Protein AF-A0A7W1A3T7-F1 (afdb_monomer_lite)

Structure (mmCIF, N/CA/C/O backbone):
data_AF-A0A7W1A3T7-F1
#
_entry.id   AF-A0A7W1A3T7-F1
#
loop_
_atom_site.group_PDB
_atom_site.id
_atom_site.type_symbol
_atom_site.label_atom_id
_atom_site.label_alt_id
_atom_site.label_comp_id
_atom_site.label_asym_id
_atom_site.label_entity_id
_atom_site.label_seq_id
_atom_site.pdbx_PDB_ins_code
_atom_site.Cartn_x
_atom_site.Cartn_y
_atom_site.Cartn_z
_atom_site.occupancy
_atom_site.B_iso_or_equiv
_atom_site.auth_seq_id
_atom_site.auth_comp_id
_atom_site.auth_asym_id
_atom_site.auth_atom_id
_atom_site.pdbx_PDB_model_num
ATOM 1 N N . ASP A 1 1 ? -8.557 18.677 -13.609 1.00 28.56 1 ASP A N 1
ATOM 2 C CA . ASP A 1 1 ? -8.524 19.843 -12.709 1.00 28.56 1 ASP A CA 1
ATOM 3 C C . ASP A 1 1 ? -8.844 19.475 -11.272 1.00 28.56 1 ASP A C 1
ATOM 5 O O . ASP A 1 1 ? -9.995 19.228 -10.947 1.00 28.56 1 ASP A O 1
ATOM 9 N N . TYR A 1 2 ? -7.822 19.426 -10.416 1.00 25.64 2 TYR A N 1
ATOM 10 C CA . TYR A 1 2 ? -7.974 19.486 -8.958 1.00 25.64 2 TYR A CA 1
ATOM 11 C C . TYR A 1 2 ? -6.907 20.448 -8.427 1.00 25.64 2 TYR A C 1
ATOM 13 O O . TYR A 1 2 ? -5.793 20.057 -8.086 1.00 25.64 2 TYR A O 1
ATOM 21 N N . THR A 1 3 ? -7.238 21.735 -8.440 1.00 32.00 3 THR A N 1
ATOM 22 C CA . THR A 1 3 ? -6.423 22.837 -7.923 1.00 32.00 3 THR A CA 1
ATOM 23 C C . THR A 1 3 ? -7.077 23.388 -6.665 1.00 32.00 3 THR A C 1
ATOM 25 O O . THR A 1 3 ? -8.191 23.895 -6.728 1.00 32.00 3 THR A O 1
ATOM 28 N N . SER A 1 4 ? -6.370 23.299 -5.537 1.00 29.19 4 SER A N 1
ATOM 29 C CA . SER A 1 4 ? -6.286 24.326 -4.486 1.00 29.19 4 SER A CA 1
ATOM 30 C C . SER A 1 4 ? -5.564 23.726 -3.273 1.00 29.19 4 SER A C 1
ATOM 32 O O . SER A 1 4 ? -6.120 22.897 -2.558 1.00 29.19 4 SER A O 1
ATOM 34 N N . PHE A 1 5 ? -4.304 24.116 -3.066 1.00 33.12 5 PHE A N 1
ATOM 35 C CA . PHE A 1 5 ? -3.556 23.856 -1.835 1.00 33.12 5 PHE A CA 1
ATOM 36 C C . PHE A 1 5 ? -3.289 25.204 -1.175 1.00 33.12 5 PHE A C 1
ATOM 38 O O . PHE A 1 5 ? -2.314 25.880 -1.496 1.00 33.12 5 PHE A O 1
ATOM 45 N N . ASP A 1 6 ? -4.201 25.601 -0.294 1.00 35.59 6 ASP A N 1
ATOM 46 C CA . ASP A 1 6 ? -4.082 26.813 0.509 1.00 35.59 6 ASP A CA 1
ATOM 47 C C . ASP A 1 6 ? -3.058 26.601 1.642 1.00 35.59 6 ASP A C 1
ATOM 49 O O . ASP A 1 6 ? -2.904 25.481 2.134 1.00 35.59 6 ASP A O 1
ATOM 53 N N . ASN A 1 7 ? -2.336 27.658 2.012 1.00 37.31 7 ASN A N 1
ATOM 54 C CA . ASN A 1 7 ? -1.125 27.724 2.853 1.00 37.31 7 ASN A CA 1
ATOM 55 C C . ASN A 1 7 ? -1.057 26.783 4.090 1.00 37.31 7 ASN A C 1
ATOM 57 O O . ASN A 1 7 ? -1.153 27.256 5.222 1.00 37.31 7 ASN A O 1
ATOM 61 N N . ARG A 1 8 ? -0.798 25.470 3.916 1.00 39.62 8 ARG A N 1
ATOM 62 C CA . ARG A 1 8 ? -0.566 24.505 5.026 1.00 39.62 8 ARG A CA 1
ATOM 63 C C . ARG A 1 8 ? 0.559 23.484 4.793 1.00 39.62 8 ARG A C 1
ATOM 65 O O . ARG A 1 8 ? 0.791 23.094 3.644 1.00 39.62 8 ARG A O 1
ATOM 72 N N . SER A 1 9 ? 1.272 23.112 5.869 1.00 40.44 9 SER A N 1
ATOM 73 C CA . SER A 1 9 ? 2.520 22.319 5.855 1.00 40.44 9 SER A CA 1
ATOM 74 C C . SER A 1 9 ? 2.320 20.904 5.311 1.00 40.44 9 SER A C 1
ATOM 76 O O . SER A 1 9 ? 1.219 20.503 4.979 1.00 40.44 9 SER A O 1
ATOM 78 N N . VAL A 1 10 ? 3.373 20.114 5.156 1.00 42.94 10 VAL A N 1
ATOM 79 C CA . VAL A 1 10 ? 3.447 18.795 4.499 1.00 42.94 10 VAL A CA 1
ATOM 80 C C . VAL A 1 10 ? 2.697 17.822 5.375 1.00 42.94 10 VAL A C 1
ATOM 82 O O . VAL A 1 10 ? 2.020 16.952 4.850 1.00 42.94 10 VAL A O 1
ATOM 85 N N . LEU A 1 11 ? 2.694 18.059 6.685 1.00 44.09 11 LEU A N 1
ATOM 86 C CA . LEU A 1 11 ? 1.821 17.398 7.647 1.00 44.09 11 LEU A CA 1
ATOM 87 C C . LEU A 1 11 ? 0.333 17.736 7.453 1.00 44.09 11 LEU A C 1
ATOM 89 O O . LEU A 1 11 ? -0.517 16.927 7.812 1.00 44.09 11 LEU A O 1
ATOM 93 N N . GLU A 1 12 ? 0.001 18.902 6.901 1.00 38.81 12 GLU A N 1
ATOM 94 C CA . GLU A 1 12 ? -1.375 19.409 6.791 1.00 38.81 12 GLU A CA 1
ATOM 95 C C . GLU A 1 12 ? -1.948 19.404 5.356 1.00 38.81 12 GLU A C 1
ATOM 97 O O . GLU A 1 12 ? -3.163 19.460 5.190 1.00 38.81 12 GLU A O 1
ATOM 102 N N . ASN A 1 13 ? -1.107 19.283 4.325 1.00 37.00 13 ASN A N 1
ATOM 103 C CA . ASN A 1 13 ? -1.464 19.284 2.898 1.00 37.00 13 ASN A CA 1
ATOM 104 C C . ASN A 1 13 ? -0.805 18.151 2.091 1.00 37.00 13 ASN A C 1
ATOM 106 O O . ASN A 1 13 ? -1.024 18.025 0.886 1.00 37.00 13 ASN A O 1
ATOM 110 N N . VAL A 1 14 ? -0.068 17.255 2.743 1.00 39.16 14 VAL A N 1
ATOM 111 C CA . VAL A 1 14 ? -0.196 15.835 2.428 1.00 39.16 14 VAL A CA 1
ATOM 112 C C . VAL A 1 14 ? -1.064 15.295 3.538 1.00 39.16 14 VAL A C 1
ATOM 114 O O . VAL A 1 14 ? -0.579 14.966 4.614 1.00 39.16 14 VAL A O 1
ATOM 117 N N . ALA A 1 15 ? -2.369 15.211 3.293 1.00 32.03 15 ALA A N 1
ATOM 118 C CA . ALA A 1 15 ? -3.192 14.384 4.147 1.00 32.03 15 ALA A CA 1
ATOM 119 C C . ALA A 1 15 ? -2.644 12.951 4.035 1.00 32.03 15 ALA A C 1
ATOM 121 O O . ALA A 1 15 ? -3.041 12.183 3.159 1.00 32.03 15 ALA A O 1
ATOM 122 N N . PHE A 1 16 ? -1.773 12.563 4.969 1.00 36.91 16 PHE A N 1
ATOM 123 C CA . PHE A 1 16 ? -1.887 11.271 5.623 1.00 36.91 16 PHE A CA 1
ATOM 124 C C . PHE A 1 16 ? -3.246 11.278 6.317 1.00 36.91 16 PHE A C 1
ATOM 126 O O . PHE A 1 16 ? -3.364 11.350 7.539 1.00 36.91 16 PHE A O 1
ATOM 133 N N . GLY A 1 17 ? -4.304 11.249 5.510 1.00 33.50 17 GLY A N 1
ATOM 134 C CA . GLY A 1 17 ? -5.608 10.831 5.942 1.00 33.50 17 GLY A CA 1
ATOM 135 C C . GLY A 1 17 ? -5.483 9.349 6.232 1.00 33.50 17 GLY A C 1
ATOM 136 O O . GLY A 1 17 ? -6.026 8.533 5.504 1.00 33.50 17 GLY A O 1
ATOM 137 N N . LEU A 1 18 ? -4.808 9.004 7.331 1.00 37.91 18 LEU A N 1
ATOM 138 C CA . LEU A 1 18 ? -5.281 7.942 8.198 1.00 37.91 18 LEU A CA 1
ATOM 139 C C . LEU A 1 18 ? -6.649 8.418 8.703 1.00 37.91 18 LEU A C 1
ATOM 141 O O . LEU A 1 18 ? -6.838 8.721 9.881 1.00 37.91 18 LEU A O 1
ATOM 145 N N . GLU A 1 19 ? -7.629 8.479 7.799 1.00 38.78 19 GLU A N 1
ATOM 146 C CA . GLU A 1 19 ? -8.983 8.102 8.135 1.00 38.78 19 GLU A CA 1
ATOM 147 C C . GLU A 1 19 ? -8.901 6.604 8.454 1.00 38.78 19 GLU A C 1
ATOM 149 O O . GLU A 1 19 ? -9.429 5.748 7.753 1.00 38.78 19 GLU A O 1
ATOM 154 N N . CYS A 1 20 ? -8.276 6.281 9.590 1.00 42.81 20 CYS A N 1
ATOM 155 C CA . CYS A 1 20 ? -8.720 5.168 10.401 1.00 42.81 20 CYS A CA 1
ATOM 156 C C . CYS A 1 20 ? -10.103 5.584 10.904 1.00 42.81 20 CYS A C 1
ATOM 158 O O . CYS A 1 20 ? -10.267 5.889 12.087 1.00 42.81 20 CYS A O 1
ATOM 160 N N . ARG A 1 21 ? -11.083 5.714 9.995 1.00 46.22 21 ARG A N 1
ATOM 161 C CA . ARG A 1 21 ? -12.486 5.761 10.377 1.00 46.22 21 ARG A CA 1
ATOM 162 C C . ARG A 1 21 ? -12.644 4.506 11.199 1.00 46.22 21 ARG A C 1
ATOM 164 O O . ARG A 1 21 ? -12.479 3.411 10.661 1.00 46.22 21 ARG A O 1
ATOM 171 N N . GLY A 1 22 ? -12.815 4.692 12.507 1.00 59.12 22 GLY A N 1
ATOM 172 C CA . GLY A 1 22 ? -13.000 3.587 13.426 1.00 59.12 22 GLY A CA 1
ATOM 173 C C . GLY A 1 22 ? -14.017 2.658 12.788 1.00 59.12 22 GLY A C 1
ATOM 174 O O . GLY A 1 22 ? -15.080 3.099 12.345 1.00 59.12 22 GLY A O 1
ATOM 175 N N . LEU A 1 23 ? -13.629 1.405 12.602 1.00 73.25 23 LEU A N 1
ATOM 176 C CA . LEU A 1 23 ? -14.479 0.440 11.935 1.00 73.25 23 LEU A CA 1
ATOM 177 C C . LEU A 1 23 ? -15.625 0.137 12.890 1.00 73.25 23 LEU A C 1
ATOM 179 O O . LEU A 1 23 ? -15.430 -0.624 13.829 1.00 73.25 23 LEU A O 1
ATOM 183 N N . VAL A 1 24 ? -16.779 0.774 12.694 1.00 84.69 24 VAL A N 1
ATOM 184 C CA . VAL A 1 24 ? -17.977 0.526 13.501 1.00 84.69 24 VAL A CA 1
ATOM 185 C C . VAL A 1 24 ? -18.864 -0.483 12.781 1.00 84.69 24 VAL A C 1
ATOM 187 O O . VAL A 1 24 ? -19.151 -0.344 11.585 1.00 84.69 24 VAL A O 1
ATOM 190 N N . ARG A 1 25 ? -19.291 -1.523 13.494 1.00 89.94 25 ARG A N 1
ATOM 191 C CA . ARG A 1 25 ? -20.200 -2.562 13.000 1.00 89.94 25 ARG A CA 1
ATOM 192 C C . ARG A 1 25 ? -21.270 -2.845 14.034 1.00 89.94 25 ARG A C 1
ATOM 194 O O . ARG A 1 25 ? -20.963 -2.981 15.212 1.00 89.94 25 ARG A O 1
ATOM 201 N N . SER A 1 26 ? -22.516 -2.961 13.592 1.00 93.00 26 SER A N 1
ATOM 202 C CA . SER A 1 26 ? -23.622 -3.336 14.469 1.00 93.00 26 SER A CA 1
ATOM 203 C C . SER A 1 26 ? -23.579 -4.829 14.783 1.00 93.00 26 SER A C 1
ATOM 205 O O . SER A 1 26 ? -23.349 -5.655 13.896 1.00 93.00 26 SER A O 1
ATOM 207 N N . ILE A 1 27 ? -23.815 -5.164 16.047 1.00 93.81 27 ILE A N 1
ATOM 208 C CA . ILE A 1 27 ? -23.978 -6.540 16.519 1.00 93.81 27 ILE A CA 1
ATOM 209 C C . ILE A 1 27 ? -25.445 -6.928 16.310 1.00 93.81 27 ILE A C 1
ATOM 211 O O . ILE A 1 27 ? -26.344 -6.114 16.532 1.00 93.81 27 ILE A O 1
ATOM 215 N N . ALA A 1 28 ? -25.693 -8.153 15.844 1.00 93.38 28 ALA A N 1
ATOM 216 C CA . ALA A 1 28 ? -27.053 -8.660 15.668 1.00 93.38 28 ALA A CA 1
ATOM 217 C C . ALA A 1 28 ? -27.810 -8.733 17.012 1.00 93.38 28 ALA A C 1
ATOM 219 O O . ALA A 1 28 ? -27.202 -8.741 18.083 1.00 93.38 28 ALA A O 1
ATOM 220 N N . THR A 1 29 ? -29.142 -8.804 16.970 1.00 89.38 29 THR A N 1
ATOM 221 C CA . THR A 1 29 ? -30.008 -8.783 18.167 1.00 89.38 29 THR A CA 1
ATOM 222 C C . THR A 1 29 ? -29.692 -9.895 19.173 1.00 89.38 29 THR A C 1
ATOM 224 O O . THR A 1 29 ? -29.712 -9.628 20.366 1.00 89.38 29 THR A O 1
ATOM 227 N N . ASP A 1 30 ? -29.287 -11.075 18.689 1.00 89.31 30 ASP A N 1
ATOM 228 C CA . ASP A 1 30 ? -28.782 -12.206 19.491 1.00 89.31 30 ASP A CA 1
ATOM 229 C C . ASP A 1 30 ? -27.326 -12.547 19.119 1.00 89.31 30 ASP A C 1
ATOM 231 O O . ASP A 1 30 ? -26.878 -13.694 19.143 1.00 89.31 30 ASP A O 1
ATOM 235 N N . GLY A 1 31 ? -26.587 -11.534 18.662 1.00 89.31 31 GLY A N 1
ATOM 236 C CA . GLY A 1 31 ? -25.272 -11.701 18.063 1.00 89.31 31 GLY A CA 1
ATOM 237 C C . GLY A 1 31 ? -24.155 -11.997 19.058 1.00 89.31 31 GLY A C 1
ATOM 238 O O . GLY A 1 31 ? -23.067 -12.345 18.611 1.00 89.31 31 GLY A O 1
ATOM 239 N N . ALA A 1 32 ? -24.378 -11.866 20.366 1.00 93.56 32 ALA A N 1
ATOM 240 C CA . ALA A 1 32 ? -23.357 -12.042 21.392 1.00 93.56 32 ALA A CA 1
ATOM 241 C C . ALA A 1 32 ? -23.619 -13.297 22.230 1.00 93.56 32 ALA A C 1
ATOM 243 O O . ALA A 1 32 ? -24.530 -13.327 23.050 1.00 93.56 32 ALA A O 1
ATOM 244 N N . VAL A 1 33 ? -22.798 -14.333 22.048 1.00 93.81 33 VAL A N 1
ATOM 245 C CA . VAL A 1 33 ? -22.946 -15.629 22.728 1.00 93.81 33 VAL A CA 1
ATOM 246 C C . VAL A 1 33 ? -21.655 -15.966 23.461 1.00 93.81 33 VAL A C 1
ATOM 248 O O . VAL A 1 33 ? -20.613 -16.151 22.831 1.00 93.81 33 VAL A O 1
ATOM 251 N N . ARG A 1 34 ? -21.706 -16.078 24.789 1.00 93.81 34 ARG A N 1
ATOM 252 C CA . ARG A 1 34 ? -20.550 -16.438 25.619 1.00 93.81 34 ARG A CA 1
ATOM 253 C C . ARG A 1 34 ? -20.609 -17.905 26.017 1.00 93.81 34 ARG A C 1
ATOM 255 O O . ARG A 1 34 ? -21.541 -18.324 26.694 1.00 93.81 34 ARG A O 1
ATOM 262 N N . LYS A 1 35 ? -19.576 -18.668 25.659 1.00 92.12 35 LYS A N 1
ATOM 263 C CA . LYS A 1 35 ? -19.328 -20.019 26.180 1.00 92.12 35 LYS A CA 1
ATOM 264 C C . LYS A 1 35 ? -18.073 -19.981 27.040 1.00 92.12 35 LYS A C 1
ATOM 266 O O . LYS A 1 35 ? -16.987 -19.699 26.539 1.00 92.12 35 LYS A O 1
ATOM 271 N N . GLN A 1 36 ? -18.231 -20.252 28.335 1.00 88.69 36 GLN A N 1
ATOM 272 C CA . GLN A 1 36 ? -17.171 -20.075 29.335 1.00 88.69 36 GLN A CA 1
ATOM 273 C C . GLN A 1 36 ? -16.596 -18.645 29.300 1.00 88.69 36 GLN A C 1
ATOM 275 O O . GLN A 1 36 ? -17.299 -17.703 29.653 1.00 88.69 36 GLN A O 1
ATOM 280 N N . THR A 1 37 ? -15.346 -18.478 28.863 1.00 89.31 37 THR A N 1
ATOM 281 C CA . THR A 1 37 ? -14.636 -17.190 28.785 1.00 89.31 37 THR A CA 1
ATOM 282 C C . THR A 1 37 ? -14.451 -16.684 27.351 1.00 89.31 37 THR A C 1
ATOM 284 O O . THR A 1 37 ? -13.833 -15.641 27.125 1.00 89.31 37 THR A O 1
ATOM 287 N N . VAL A 1 38 ? -14.994 -17.411 26.369 1.00 92.06 38 VAL A N 1
ATOM 288 C CA . VAL A 1 38 ? -14.941 -17.039 24.955 1.00 92.06 38 VAL A CA 1
ATOM 289 C C . VAL A 1 38 ? -16.308 -16.526 24.529 1.00 92.06 38 VAL A C 1
ATOM 291 O O . VAL A 1 38 ? -17.316 -17.233 24.598 1.00 92.06 38 VAL A O 1
ATOM 294 N N . THR A 1 39 ? -16.337 -15.291 24.045 1.00 94.19 39 THR A N 1
ATOM 295 C CA . THR A 1 39 ? -17.529 -14.682 23.460 1.00 94.19 39 THR A CA 1
ATOM 296 C C . THR A 1 39 ? -17.435 -14.744 21.941 1.00 94.19 39 THR A C 1
ATOM 298 O O . THR A 1 39 ? -16.489 -14.221 21.354 1.00 94.19 39 THR A O 1
ATOM 301 N N . LYS A 1 40 ? -18.437 -15.344 21.297 1.00 95.12 40 LYS A N 1
ATOM 302 C CA . LYS A 1 40 ? -18.694 -15.257 19.857 1.00 95.12 40 LYS A CA 1
ATOM 303 C C . LYS A 1 40 ? -19.567 -14.030 19.590 1.00 95.12 40 LYS A C 1
ATOM 305 O O . LYS A 1 40 ? -20.650 -13.921 20.162 1.00 95.12 40 LYS A O 1
ATOM 310 N N . LEU A 1 41 ? -19.106 -13.135 18.722 1.00 94.31 41 LEU A N 1
ATOM 311 C CA . LEU A 1 41 ? -19.835 -11.951 18.276 1.00 94.31 41 LEU A CA 1
ATOM 312 C C . LEU A 1 41 ? -20.179 -12.070 16.793 1.00 94.31 41 LEU A C 1
ATOM 314 O O . LEU A 1 41 ? -19.311 -12.343 15.967 1.00 94.31 41 LEU A O 1
ATOM 318 N N . THR A 1 42 ? -21.450 -11.842 16.476 1.00 95.50 42 THR A N 1
ATOM 319 C CA . THR A 1 42 ? -22.014 -11.893 15.128 1.00 95.50 42 THR A CA 1
ATOM 320 C C . THR A 1 42 ? -22.484 -10.499 14.732 1.00 95.50 42 THR A C 1
ATOM 322 O O . THR A 1 42 ? -23.359 -9.915 15.381 1.00 95.50 42 THR A O 1
ATOM 325 N N . THR A 1 43 ? -21.890 -9.952 13.678 1.00 93.69 43 THR A N 1
ATOM 326 C CA . THR A 1 43 ? -22.229 -8.635 13.133 1.00 93.69 43 THR A CA 1
ATOM 327 C C . THR A 1 43 ? -23.287 -8.743 12.040 1.00 93.69 43 THR A C 1
ATOM 329 O O . THR A 1 43 ? -23.416 -9.768 11.375 1.00 93.69 43 THR A O 1
ATOM 332 N N . THR A 1 44 ? -24.042 -7.667 11.820 1.00 92.94 44 THR A N 1
ATOM 333 C CA . THR A 1 44 ? -25.098 -7.617 10.788 1.00 92.94 44 THR A CA 1
ATOM 334 C C . THR A 1 44 ? -24.561 -7.546 9.353 1.00 92.94 44 THR A C 1
ATOM 336 O O . THR A 1 44 ? -25.306 -7.754 8.401 1.00 92.94 44 THR A O 1
ATOM 339 N N . ALA A 1 45 ? -23.272 -7.251 9.191 1.00 89.38 45 ALA A N 1
ATOM 340 C CA . ALA A 1 45 ? -22.554 -7.197 7.921 1.00 89.38 45 ALA A CA 1
ATOM 341 C C . ALA A 1 45 ? -21.105 -7.663 8.131 1.00 89.38 45 ALA A C 1
ATOM 343 O O . ALA A 1 45 ? -20.651 -7.683 9.283 1.00 89.38 45 ALA A O 1
ATOM 344 N N . PRO A 1 46 ? -20.357 -8.002 7.063 1.00 88.56 46 PRO A N 1
ATOM 345 C CA . PRO A 1 46 ? -18.966 -8.407 7.194 1.00 88.56 46 PRO A CA 1
ATOM 346 C C . PRO A 1 46 ? -18.141 -7.406 8.011 1.00 88.56 46 PRO A C 1
ATOM 348 O O . PRO A 1 46 ? -18.139 -6.195 7.744 1.00 88.56 46 PRO A O 1
ATOM 351 N N . HIS A 1 47 ? -17.470 -7.906 9.048 1.00 85.75 47 HIS A N 1
ATOM 352 C CA . HIS A 1 47 ? -16.825 -7.049 10.032 1.00 85.75 47 HIS A CA 1
ATOM 353 C C . HIS A 1 47 ? -15.479 -6.519 9.547 1.00 85.75 47 HIS A C 1
ATOM 355 O O . HIS A 1 47 ? -15.158 -5.390 9.883 1.00 85.75 47 HIS A O 1
ATOM 361 N N . GLY A 1 48 ? -14.733 -7.270 8.727 1.00 82.38 48 GLY A N 1
ATOM 362 C CA . GLY A 1 48 ? -13.407 -6.854 8.244 1.00 82.38 48 GLY A CA 1
ATOM 363 C C . GLY A 1 48 ? -12.386 -6.706 9.376 1.00 82.38 48 GLY A C 1
ATOM 364 O O . GLY A 1 48 ? -11.628 -5.746 9.401 1.00 82.38 48 GLY A O 1
ATOM 365 N N . LEU A 1 49 ? -12.442 -7.626 10.340 1.00 85.81 49 LEU A N 1
ATOM 366 C CA . LEU A 1 49 ? -11.550 -7.692 11.496 1.00 85.81 49 LEU A CA 1
ATOM 367 C C . LEU A 1 49 ? -10.655 -8.905 11.310 1.00 85.81 49 LEU A C 1
ATOM 369 O O . LEU A 1 49 ? -11.121 -9.904 10.761 1.00 85.81 49 LEU A O 1
ATOM 373 N N . ASP A 1 50 ? -9.452 -8.829 11.864 1.00 83.62 50 ASP A N 1
ATOM 374 C CA . ASP A 1 50 ? -8.465 -9.901 11.877 1.00 83.62 50 ASP A CA 1
ATOM 375 C C . ASP A 1 50 ? -8.026 -10.232 13.308 1.00 83.62 50 ASP A C 1
ATOM 377 O O . ASP A 1 50 ? -8.163 -9.431 14.243 1.00 83.62 50 ASP A O 1
ATOM 381 N N . LYS A 1 51 ? -7.483 -11.439 13.491 1.00 86.88 51 LYS A N 1
ATOM 382 C CA . LYS A 1 51 ? -6.897 -11.875 14.764 1.00 86.88 51 LYS A CA 1
ATOM 383 C C . LYS A 1 51 ? -5.837 -10.873 15.234 1.00 86.88 51 LYS A C 1
ATOM 385 O O . LYS A 1 51 ? -4.955 -10.490 14.475 1.00 86.88 51 LYS A O 1
ATOM 390 N N . GLY A 1 52 ? -5.893 -10.489 16.507 1.00 83.62 52 GLY A N 1
ATOM 391 C CA . GLY A 1 52 ? -4.963 -9.531 17.108 1.00 83.62 52 GLY A CA 1
ATOM 392 C C . GLY A 1 52 ? -5.432 -8.073 17.065 1.00 83.62 52 GLY A C 1
ATOM 393 O O . GLY A 1 52 ? -4.880 -7.247 17.795 1.00 83.62 52 GLY A O 1
ATOM 394 N N . MET A 1 53 ? -6.483 -7.742 16.305 1.00 84.50 53 MET A N 1
ATOM 395 C CA . MET A 1 53 ? -7.042 -6.388 16.314 1.00 84.50 53 MET A CA 1
ATOM 396 C C . MET A 1 53 ? -7.674 -6.054 17.668 1.00 84.50 53 MET A C 1
ATOM 398 O O . MET A 1 53 ? -8.415 -6.856 18.241 1.00 84.50 53 MET A O 1
ATOM 402 N N . LYS A 1 54 ? -7.408 -4.846 18.177 1.00 87.19 54 LYS A N 1
ATOM 403 C CA . LYS A 1 54 ? -8.102 -4.306 19.352 1.00 87.19 54 LYS A CA 1
ATOM 404 C C . LYS A 1 54 ? -9.477 -3.797 18.940 1.00 87.19 54 LYS A C 1
ATOM 406 O O . LYS A 1 54 ? -9.599 -3.010 18.005 1.00 87.19 54 LYS A O 1
ATOM 411 N N . VAL A 1 55 ? -10.495 -4.216 19.672 1.00 90.38 55 VAL A N 1
ATOM 412 C CA . VAL A 1 55 ? -11.890 -3.849 19.444 1.00 90.38 55 VAL A CA 1
ATOM 413 C C . VAL A 1 55 ? -12.523 -3.383 20.744 1.00 90.38 55 VAL A C 1
ATOM 415 O O . VAL A 1 55 ? -12.140 -3.816 21.828 1.00 90.38 55 VAL A O 1
ATOM 418 N N . THR A 1 56 ? -13.503 -2.499 20.633 1.00 91.12 56 THR A N 1
ATOM 419 C CA . THR A 1 56 ? -14.350 -2.060 21.737 1.00 91.12 56 THR A CA 1
ATOM 420 C C . THR A 1 56 ? -15.780 -2.449 21.427 1.00 91.12 56 THR A C 1
ATOM 422 O O . THR A 1 56 ? -16.326 -2.050 20.404 1.00 91.12 56 THR A O 1
ATOM 425 N N . VAL A 1 57 ? -16.377 -3.240 22.306 1.00 92.12 57 VAL A N 1
ATOM 426 C CA . VAL A 1 57 ? -17.785 -3.622 22.248 1.00 92.12 57 VAL A CA 1
ATOM 427 C C . VAL A 1 57 ? -18.567 -2.668 23.141 1.00 92.12 57 VAL A C 1
ATOM 429 O O . VAL A 1 57 ? -18.184 -2.439 24.291 1.00 92.12 57 VAL A O 1
ATOM 432 N N . SER A 1 58 ? -19.639 -2.081 22.622 1.00 92.00 58 SER A N 1
ATOM 433 C CA . SER A 1 58 ? -20.460 -1.124 23.360 1.00 92.00 58 SER A CA 1
ATOM 434 C C . SER A 1 58 ? -21.929 -1.203 22.959 1.00 92.00 58 SER A C 1
ATOM 436 O O . SER A 1 58 ? -22.279 -1.588 21.846 1.00 92.00 58 SER A O 1
ATOM 438 N N . GLY A 1 59 ? -22.817 -0.827 23.880 1.00 90.81 59 GLY A N 1
ATOM 439 C CA . GLY A 1 59 ? -24.257 -0.788 23.622 1.00 90.81 59 GLY A CA 1
ATOM 440 C C . GLY A 1 59 ? -24.928 -2.159 23.511 1.00 90.81 59 GLY A C 1
ATOM 441 O O . GLY A 1 59 ? -26.078 -2.213 23.082 1.00 90.81 59 GLY A O 1
ATOM 442 N N . VAL A 1 60 ? -24.242 -3.248 23.881 1.00 92.19 60 VAL A N 1
ATOM 443 C CA . VAL A 1 60 ? -24.885 -4.558 24.057 1.00 92.19 60 VAL A CA 1
ATOM 444 C C . VAL A 1 60 ? -25.824 -4.488 25.253 1.00 92.19 60 VAL A C 1
ATOM 446 O O . VAL A 1 60 ? -25.492 -3.871 26.270 1.00 92.19 60 VAL A O 1
ATOM 449 N N . THR A 1 61 ? -27.001 -5.101 25.109 1.00 91.69 61 THR A N 1
ATOM 450 C CA . THR A 1 61 ? -28.089 -5.035 26.097 1.00 91.69 61 THR A CA 1
ATOM 451 C C . THR A 1 61 ? -27.654 -5.604 27.447 1.00 91.69 61 THR A C 1
ATOM 453 O O . THR A 1 61 ? -27.885 -4.989 28.486 1.00 91.69 61 THR A O 1
ATOM 456 N N . ASP A 1 62 ? -26.970 -6.751 27.439 1.00 89.62 62 ASP A N 1
ATOM 457 C CA . ASP A 1 62 ? -26.223 -7.224 28.600 1.00 89.62 62 ASP A CA 1
ATOM 458 C C . ASP A 1 62 ? -24.868 -6.506 28.651 1.00 89.62 62 ASP A C 1
ATOM 460 O O . ASP A 1 62 ? -23.945 -6.782 27.877 1.00 89.62 62 ASP A O 1
ATOM 464 N N . GLY A 1 63 ? -24.749 -5.579 29.603 1.00 88.12 63 GLY A N 1
ATOM 465 C CA . GLY A 1 63 ? -23.551 -4.770 29.798 1.00 88.12 63 GLY A CA 1
ATOM 466 C C . GLY A 1 63 ? -22.280 -5.572 30.083 1.00 88.12 63 GLY A C 1
ATOM 467 O O . GLY A 1 63 ? -21.191 -5.048 29.858 1.00 88.12 63 GLY A O 1
ATOM 468 N N . SER A 1 64 ? -22.385 -6.839 30.501 1.00 89.88 64 SER A N 1
ATOM 469 C CA . SER A 1 64 ? -21.221 -7.709 30.714 1.00 89.88 64 SER A CA 1
ATOM 470 C C . SER A 1 64 ? -20.481 -8.060 29.420 1.00 89.88 64 SER A C 1
ATOM 472 O O . SER A 1 64 ? -19.356 -8.554 29.476 1.00 89.88 64 SER A O 1
ATOM 474 N N . PHE A 1 65 ? -21.085 -7.821 28.253 1.00 90.00 65 PHE A N 1
ATOM 475 C CA . PHE A 1 65 ? -20.446 -7.981 26.945 1.00 90.00 65 PHE A CA 1
ATOM 476 C C . PHE A 1 65 ? -19.724 -6.715 26.470 1.00 90.00 65 PHE A C 1
ATOM 478 O O . PHE A 1 65 ? -18.976 -6.782 25.494 1.00 90.00 65 PHE A O 1
ATOM 485 N N . ASN A 1 66 ? -19.909 -5.573 27.136 1.00 91.06 66 ASN A N 1
ATOM 486 C CA . ASN A 1 66 ? -19.249 -4.325 26.761 1.00 91.06 66 ASN A CA 1
ATOM 487 C C . ASN A 1 66 ? -17.814 -4.269 27.314 1.00 91.06 66 ASN A C 1
ATOM 489 O O . ASN A 1 66 ? -17.520 -4.796 28.385 1.00 91.06 66 ASN A O 1
ATOM 493 N N . GLY A 1 67 ? -16.913 -3.609 26.588 1.00 90.06 67 GLY A N 1
ATOM 494 C CA . GLY A 1 67 ? -15.512 -3.435 26.980 1.00 90.06 67 GLY A CA 1
ATOM 495 C C . GLY A 1 67 ? -14.543 -3.510 25.803 1.00 90.06 67 GLY A C 1
ATOM 496 O O . GLY A 1 67 ? -14.925 -3.831 24.677 1.00 90.06 67 GLY A O 1
ATOM 497 N N . SER A 1 68 ? -13.272 -3.211 26.067 1.00 89.56 68 SER A N 1
ATOM 498 C CA . SER A 1 68 ? -12.201 -3.285 25.070 1.00 89.56 68 SER A CA 1
ATOM 499 C C . SER A 1 68 ? -11.400 -4.572 25.235 1.00 89.56 68 SER A C 1
ATOM 501 O O . SER A 1 68 ? -11.011 -4.934 26.342 1.00 89.56 68 SER A O 1
ATOM 503 N N . THR A 1 69 ? -11.146 -5.268 24.133 1.00 90.38 69 THR A N 1
ATOM 504 C CA . THR A 1 69 ? -10.408 -6.538 24.114 1.00 90.38 69 THR A CA 1
ATOM 505 C C . THR A 1 69 ? -9.773 -6.763 22.741 1.00 90.38 69 THR A C 1
ATOM 507 O O . THR A 1 69 ? -9.854 -5.908 21.856 1.00 90.38 69 THR A O 1
ATOM 510 N N . THR A 1 70 ? -9.117 -7.901 22.556 1.00 90.94 70 THR A N 1
ATOM 511 C CA . THR A 1 70 ? -8.459 -8.284 21.308 1.00 90.94 70 THR A CA 1
ATOM 512 C C . THR A 1 70 ? -9.206 -9.433 20.636 1.00 90.94 70 THR A C 1
ATOM 514 O O . THR A 1 70 ? -9.657 -10.373 21.293 1.00 90.94 70 THR A O 1
ATOM 517 N N . VAL A 1 71 ? -9.320 -9.371 19.309 1.00 92.12 71 VAL A N 1
ATOM 518 C CA . VAL A 1 71 ? -9.898 -10.439 18.488 1.00 92.12 71 VAL A CA 1
ATOM 519 C C . VAL A 1 71 ? -9.024 -11.693 18.574 1.00 92.12 71 VAL A C 1
ATOM 521 O O . VAL A 1 71 ? -7.844 -11.665 18.223 1.00 92.12 71 VAL A O 1
ATOM 524 N N . LEU A 1 72 ? -9.607 -12.805 19.022 1.00 93.19 72 LEU A N 1
ATOM 525 C CA . LEU A 1 72 ? -8.934 -14.103 19.138 1.00 93.19 72 LEU A CA 1
ATOM 526 C C . LEU A 1 72 ? -8.907 -14.868 17.811 1.00 93.19 72 LEU A C 1
ATOM 528 O O . LEU A 1 72 ? -7.902 -15.499 17.482 1.00 93.19 72 LEU A O 1
ATOM 532 N N . ALA A 1 73 ? -10.018 -14.838 17.075 1.00 92.94 73 ALA A N 1
ATOM 533 C CA . ALA A 1 73 ? -10.197 -15.538 15.807 1.00 92.94 73 ALA A CA 1
ATOM 534 C C . ALA A 1 73 ? -11.390 -14.964 15.030 1.00 92.94 73 ALA A C 1
ATOM 536 O O . ALA A 1 73 ? -12.298 -14.372 15.617 1.00 92.94 73 ALA A O 1
ATOM 537 N N . THR A 1 74 ? -11.384 -15.172 13.717 1.00 92.75 74 THR A N 1
ATOM 538 C CA . THR A 1 74 ? -12.376 -14.670 12.754 1.00 92.75 74 THR A CA 1
ATOM 539 C C . THR A 1 74 ? -12.843 -15.829 11.863 1.00 92.75 74 THR A C 1
ATOM 541 O O . THR A 1 74 ? -12.422 -15.940 10.714 1.00 92.75 74 THR A O 1
ATOM 544 N N . PRO A 1 75 ? -13.635 -16.776 12.409 1.00 90.00 75 PRO A N 1
ATOM 545 C CA . PRO A 1 75 ? -14.021 -17.997 11.696 1.00 90.00 75 PRO A CA 1
ATOM 546 C C . PRO A 1 75 ? -14.892 -17.744 10.458 1.00 90.00 75 PRO A C 1
ATOM 548 O O . PRO A 1 75 ? -14.855 -18.544 9.528 1.00 90.00 75 PRO A O 1
ATOM 551 N N . GLU A 1 76 ? -15.668 -16.657 10.433 1.00 92.56 76 GLU A N 1
ATOM 552 C CA . GLU A 1 76 ? -16.508 -16.278 9.292 1.00 92.56 76 GLU A CA 1
ATOM 553 C C . GLU A 1 76 ? -16.449 -14.756 9.085 1.00 92.56 76 GLU A C 1
ATOM 555 O O . GLU A 1 76 ? -16.171 -14.030 10.035 1.00 92.56 76 GLU A O 1
ATOM 560 N N . PRO A 1 77 ? -16.777 -14.223 7.893 1.00 90.94 77 PRO A N 1
ATOM 561 C CA . PRO A 1 77 ? -16.722 -12.779 7.631 1.00 90.94 77 PRO A CA 1
ATOM 562 C C . PRO A 1 77 ? -17.612 -11.920 8.540 1.00 90.94 77 PRO A C 1
ATOM 564 O O . PRO A 1 77 ? -17.381 -10.718 8.662 1.00 90.94 77 PRO A O 1
ATOM 567 N N . THR A 1 78 ? -18.652 -12.510 9.127 1.00 93.81 78 THR A N 1
ATOM 568 C CA . THR A 1 78 ? -19.618 -11.870 10.035 1.00 93.81 78 THR A CA 1
ATOM 569 C C . THR A 1 78 ? -19.449 -12.317 11.483 1.00 93.81 78 THR A C 1
ATOM 571 O O . THR A 1 78 ? -20.215 -11.878 12.338 1.00 93.81 78 THR A O 1
ATOM 574 N N . VAL A 1 79 ? -18.472 -13.177 11.781 1.00 93.50 79 VAL A N 1
ATOM 575 C CA . VAL A 1 79 ? -18.295 -13.784 13.100 1.00 93.50 79 VAL A CA 1
ATOM 576 C C . VAL A 1 79 ? -16.847 -13.682 13.546 1.00 93.50 79 VAL A C 1
ATOM 578 O O . VAL A 1 79 ? -15.941 -14.219 12.913 1.00 93.50 79 VAL A O 1
ATOM 581 N N . PHE A 1 80 ? -16.652 -13.133 14.738 1.00 95.00 80 PHE A N 1
ATOM 582 C CA . PHE A 1 80 ? -15.363 -13.141 15.414 1.00 95.00 80 PHE A CA 1
ATOM 583 C C . PHE A 1 80 ? -15.514 -13.545 16.881 1.00 95.00 80 PHE A C 1
ATOM 585 O O . PHE A 1 80 ? -16.600 -13.485 17.459 1.00 95.00 80 PHE A O 1
ATOM 592 N N . THR A 1 81 ? -14.420 -13.991 17.490 1.00 94.88 81 THR A N 1
ATOM 593 C CA . THR A 1 81 ? -14.387 -14.396 18.899 1.00 94.88 81 THR A CA 1
ATOM 594 C C . THR A 1 81 ? -13.440 -13.521 19.700 1.00 94.88 81 THR A C 1
ATOM 596 O O . THR A 1 81 ? -12.373 -13.154 19.207 1.00 94.88 81 THR A O 1
ATOM 599 N N . ILE A 1 82 ? -13.795 -13.240 20.949 1.00 94.25 82 ILE A N 1
ATOM 600 C CA . ILE A 1 82 ? -13.000 -12.459 21.903 1.00 94.25 82 ILE A CA 1
ATOM 601 C C . ILE A 1 82 ? -12.935 -13.164 23.261 1.00 94.25 82 ILE A C 1
ATOM 603 O O . ILE A 1 82 ? -13.824 -13.946 23.598 1.00 94.25 82 ILE A O 1
ATOM 607 N N . GLN A 1 83 ? -11.900 -12.860 24.047 1.00 92.00 83 GLN A N 1
ATOM 608 C CA . GLN A 1 83 ? -11.811 -13.288 25.444 1.00 92.00 83 GLN A CA 1
ATOM 609 C C . GLN A 1 83 ? -12.551 -12.271 26.320 1.00 92.00 83 GLN A C 1
ATOM 611 O O . GLN A 1 83 ? -12.216 -11.082 26.285 1.00 92.00 83 GLN A O 1
ATOM 616 N N . GLN A 1 84 ? -13.533 -12.725 27.098 1.00 88.00 84 GLN A N 1
ATOM 617 C CA . GLN A 1 84 ? -14.255 -11.905 28.075 1.00 88.00 84 GLN A CA 1
ATOM 618 C C . GLN A 1 84 ? -14.723 -12.739 29.267 1.00 88.00 84 GLN A C 1
ATOM 620 O O . GLN A 1 84 ? -15.188 -13.868 29.115 1.00 88.00 84 GLN A O 1
ATOM 625 N N . GLU A 1 85 ? -14.661 -12.145 30.454 1.00 85.94 85 GLU A N 1
ATOM 626 C CA . GLU A 1 85 ? -15.194 -12.737 31.679 1.00 85.94 85 GLU A CA 1
ATOM 627 C C . GLU A 1 85 ? -16.673 -12.388 31.881 1.00 85.94 85 GLU A C 1
ATOM 629 O O . GLU A 1 85 ? -17.165 -11.356 31.424 1.00 85.94 85 GLU A O 1
ATOM 634 N N . GLY A 1 86 ? -17.389 -13.260 32.587 1.00 84.88 86 GLY A N 1
ATOM 635 C CA . GLY A 1 86 ? -18.767 -13.048 33.012 1.00 84.88 86 GLY A CA 1
ATOM 636 C C . GLY A 1 86 ? -19.533 -14.361 33.102 1.00 84.88 86 GLY A C 1
ATOM 637 O O . GLY A 1 86 ? -18.939 -15.439 33.122 1.00 84.88 86 GLY A O 1
ATOM 638 N N . LYS A 1 87 ? -20.866 -14.282 33.177 1.00 86.81 87 LYS A N 1
ATOM 639 C CA . LYS A 1 87 ? -21.705 -15.475 33.325 1.00 86.81 87 LYS A CA 1
ATOM 640 C C . LYS A 1 87 ? -21.507 -16.426 32.127 1.00 86.81 87 LYS A C 1
ATOM 642 O O . LYS A 1 87 ? -21.649 -15.971 30.989 1.00 86.81 87 LYS A O 1
ATOM 647 N N . PRO A 1 88 ? -21.197 -17.716 32.358 1.00 87.38 88 PRO A N 1
ATOM 648 C CA . PRO A 1 88 ? -21.098 -18.693 31.281 1.00 87.38 88 PRO A CA 1
ATOM 649 C C . PRO A 1 88 ? -22.475 -18.957 30.659 1.00 87.38 88 PRO A C 1
ATOM 651 O O . PRO A 1 88 ? -23.502 -18.828 31.327 1.00 87.38 88 PRO A O 1
ATOM 654 N N . ASP A 1 89 ? -22.475 -19.323 29.377 1.00 89.06 89 ASP A N 1
ATOM 655 C CA . ASP A 1 89 ? -23.665 -19.682 28.592 1.00 89.06 89 ASP A CA 1
ATOM 656 C C . ASP A 1 89 ? -24.717 -18.560 28.508 1.00 89.06 89 ASP A C 1
ATOM 658 O O . ASP A 1 89 ? -25.919 -18.797 28.386 1.00 89.06 89 ASP A O 1
ATOM 662 N N . ALA A 1 90 ? -24.252 -17.308 28.562 1.00 88.81 90 ALA A N 1
ATOM 663 C CA . ALA A 1 90 ? -25.073 -16.119 28.376 1.00 88.81 90 ALA A CA 1
ATOM 664 C C . ALA A 1 90 ? -25.201 -15.759 26.887 1.00 88.81 90 ALA A C 1
ATOM 666 O O . ALA A 1 90 ? -24.250 -15.897 26.114 1.00 88.81 90 ALA A O 1
ATOM 667 N N . THR A 1 91 ? -26.373 -15.258 26.498 1.00 90.94 91 THR A N 1
ATOM 668 C CA . THR A 1 91 ? -26.642 -14.728 25.155 1.00 90.94 91 THR A CA 1
ATOM 669 C C . THR A 1 91 ? -27.267 -13.343 25.265 1.00 90.94 91 THR A C 1
ATOM 671 O O . THR A 1 91 ? -28.101 -13.102 26.137 1.00 90.94 91 THR A O 1
ATOM 674 N N . SER A 1 92 ? -26.841 -12.432 24.397 1.00 92.69 92 SER A N 1
ATOM 675 C CA . SER A 1 92 ? -27.352 -11.072 24.289 1.00 92.69 92 SER A CA 1
ATOM 676 C C . SER A 1 92 ? -27.136 -10.535 22.870 1.00 92.69 92 SER A C 1
ATOM 678 O O . SER A 1 92 ? -26.700 -11.248 21.965 1.00 92.69 92 SER A O 1
ATOM 680 N N . GLY A 1 93 ? -27.390 -9.248 22.686 1.00 90.75 93 GLY A N 1
ATOM 681 C CA . GLY A 1 93 ? -27.068 -8.527 21.472 1.00 90.75 93 GLY A CA 1
ATOM 682 C C . GLY A 1 93 ? -27.649 -7.124 21.485 1.00 90.75 93 GLY A C 1
ATOM 683 O O . GLY A 1 93 ? -27.860 -6.517 22.546 1.00 90.75 93 GLY A O 1
ATOM 684 N N . GLY A 1 94 ? -27.816 -6.577 20.284 1.00 83.31 94 GLY A N 1
ATOM 685 C CA . GLY A 1 94 ? -27.844 -5.130 20.105 1.00 83.31 94 GLY A CA 1
ATOM 686 C C . GLY A 1 94 ? -26.466 -4.521 20.393 1.00 83.31 94 GLY A C 1
ATOM 687 O O . GLY A 1 94 ? -25.575 -5.179 20.922 1.00 83.31 94 GLY A O 1
ATOM 688 N N . GLY A 1 95 ? -26.252 -3.274 19.988 1.00 91.19 95 GLY A N 1
ATOM 689 C CA . GLY A 1 95 ? -24.968 -2.597 20.168 1.00 91.19 95 GLY A CA 1
ATOM 690 C C . GLY A 1 95 ? -24.043 -2.677 18.961 1.00 91.19 95 GLY A C 1
ATOM 691 O O . GLY A 1 95 ? -24.457 -2.940 17.828 1.00 91.19 95 GLY A O 1
ATOM 692 N N . GLN A 1 96 ? -22.780 -2.345 19.198 1.00 92.00 96 GLN A N 1
ATOM 693 C CA . GLN A 1 96 ? -21.780 -2.125 18.168 1.00 92.00 96 GLN A CA 1
ATOM 694 C C . GLN A 1 96 ? -20.407 -2.613 18.628 1.00 92.00 96 GLN A C 1
ATOM 696 O O . GLN A 1 96 ? -20.080 -2.621 19.813 1.00 92.00 96 GLN A O 1
ATOM 701 N N . VAL A 1 97 ? -19.584 -2.987 17.658 1.00 90.38 97 VAL A N 1
ATOM 702 C CA . VAL A 1 97 ? -18.146 -3.145 17.827 1.00 90.38 97 VAL A CA 1
ATOM 703 C C . VAL A 1 97 ? -17.445 -2.038 17.050 1.00 90.38 97 VAL A C 1
ATOM 705 O O . VAL A 1 97 ? -17.798 -1.770 15.901 1.00 90.38 97 VAL A O 1
ATOM 708 N N . SER A 1 98 ? -16.474 -1.383 17.677 1.00 87.81 98 SER A N 1
ATOM 709 C CA . SER A 1 98 ? -15.639 -0.358 17.064 1.00 87.81 98 SER A CA 1
ATOM 710 C C . SER A 1 98 ? -14.156 -0.701 17.184 1.00 87.81 98 SER A C 1
ATOM 712 O O . SER A 1 98 ? -13.689 -1.175 18.219 1.00 87.81 98 SER A O 1
ATOM 714 N N . VAL A 1 99 ? -13.389 -0.454 16.126 1.00 81.38 99 VAL A N 1
ATOM 715 C CA . VAL A 1 99 ? -11.921 -0.439 16.211 1.00 81.38 99 VAL A CA 1
ATOM 716 C C . VAL A 1 99 ? -11.488 0.972 16.619 1.00 81.38 99 VAL A C 1
ATOM 718 O O . VAL A 1 99 ? -11.938 1.931 15.981 1.00 81.38 99 VAL A O 1
ATOM 721 N N . PRO A 1 100 ? -10.645 1.139 17.658 1.00 67.88 100 PRO A N 1
ATOM 722 C CA . PRO A 1 100 ? -10.139 2.450 18.045 1.00 67.88 100 PRO A CA 1
ATOM 723 C C . PRO A 1 100 ? -9.428 3.125 16.869 1.00 67.88 100 PRO A C 1
ATOM 725 O O . PRO A 1 100 ? -8.558 2.533 16.231 1.00 67.88 100 PRO A O 1
ATOM 728 N N . SER A 1 101 ? -9.782 4.377 16.585 1.00 66.88 101 SER A N 1
ATOM 729 C CA . SER A 1 101 ? -9.007 5.214 15.670 1.00 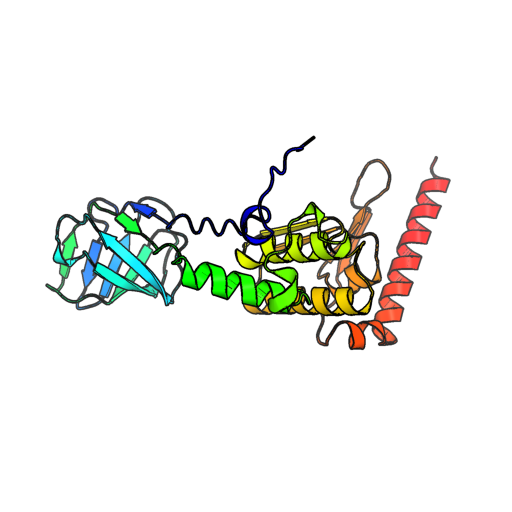66.88 101 SER A CA 1
ATOM 730 C C . SER A 1 101 ? -7.648 5.537 16.290 1.00 66.88 101 SER A C 1
ATOM 732 O O . SER A 1 101 ? -7.575 5.789 17.494 1.00 66.88 101 SER A O 1
ATOM 734 N N . LEU A 1 102 ? -6.597 5.605 15.470 1.00 71.38 102 LEU A N 1
ATOM 735 C CA . LEU A 1 102 ? -5.264 5.995 15.931 1.00 71.38 102 LEU A CA 1
ATOM 736 C C . LEU A 1 102 ? -5.290 7.364 16.627 1.00 71.38 102 LEU A C 1
ATOM 738 O O . LEU A 1 102 ? -5.898 8.327 16.141 1.00 71.38 102 LEU A O 1
ATOM 742 N N . THR A 1 103 ? -4.580 7.464 17.746 1.00 75.00 103 THR A N 1
ATOM 743 C CA . THR A 1 103 ? -4.362 8.725 18.456 1.00 75.00 103 THR A CA 1
ATOM 744 C C . THR A 1 103 ? -3.570 9.711 17.591 1.00 75.00 103 THR A C 1
ATOM 746 O O . THR A 1 103 ? -2.981 9.370 16.562 1.00 75.00 103 THR A O 1
ATOM 749 N N . LYS A 1 104 ? -3.541 10.991 17.989 1.00 74.19 104 LYS A N 1
ATOM 750 C CA . LYS A 1 104 ? -2.702 11.994 17.313 1.00 74.19 104 LYS A CA 1
ATOM 751 C C . LYS A 1 104 ? -1.229 11.553 17.308 1.00 74.19 104 LYS A C 1
ATOM 753 O O . LYS A 1 104 ? -0.621 11.586 16.247 1.00 74.19 104 LYS A O 1
ATOM 758 N N . SER A 1 105 ? -0.700 11.085 18.442 1.00 79.50 105 SER A N 1
ATOM 759 C CA . SER A 1 105 ? 0.705 10.657 18.563 1.00 79.50 105 SER A CA 1
ATOM 760 C C . SER A 1 105 ? 1.047 9.495 17.630 1.00 79.50 105 SER A C 1
ATOM 762 O O . SER A 1 105 ? 1.981 9.607 16.843 1.00 79.50 105 SER A O 1
ATOM 764 N N . GLU A 1 106 ? 0.234 8.434 17.628 1.00 79.25 106 GLU A N 1
ATOM 765 C CA . GLU A 1 106 ? 0.464 7.257 16.773 1.00 79.25 106 GLU A CA 1
ATOM 766 C C . GLU A 1 106 ? 0.436 7.615 15.280 1.00 79.25 106 GLU A C 1
ATOM 768 O O . GLU A 1 106 ? 1.218 7.087 14.490 1.00 79.25 106 GLU A O 1
ATOM 773 N N . ARG A 1 107 ? -0.432 8.555 14.876 1.00 79.31 107 ARG A N 1
ATOM 774 C CA . ARG A 1 107 ? -0.456 9.054 13.492 1.00 79.31 107 ARG A CA 1
ATOM 775 C C . ARG A 1 107 ? 0.838 9.775 13.121 1.00 79.31 107 ARG A C 1
ATOM 777 O O . ARG A 1 107 ? 1.356 9.533 12.033 1.00 79.31 107 ARG A O 1
ATOM 784 N N . TYR A 1 108 ? 1.372 10.617 14.009 1.00 81.81 108 TYR A N 1
ATOM 785 C CA . TYR A 1 108 ? 2.656 11.290 13.773 1.00 81.81 108 TYR A CA 1
ATOM 786 C C . TYR A 1 108 ? 3.815 10.300 13.702 1.00 81.81 108 TYR A C 1
ATOM 788 O O . TYR A 1 108 ? 4.652 10.410 12.811 1.00 81.81 108 TYR A O 1
ATOM 796 N N . GLU A 1 109 ? 3.864 9.322 14.601 1.00 85.31 109 GLU A N 1
ATOM 797 C CA . GLU A 1 109 ? 4.912 8.297 14.600 1.00 85.31 109 GLU A CA 1
ATOM 798 C C . GLU A 1 109 ? 4.889 7.471 13.311 1.00 85.31 109 GLU A C 1
ATOM 800 O O . GLU A 1 109 ? 5.923 7.320 12.657 1.00 85.31 109 GLU A O 1
ATOM 805 N N . ARG A 1 110 ? 3.703 7.026 12.876 1.00 82.94 110 ARG A N 1
ATOM 806 C CA . ARG A 1 110 ? 3.541 6.285 11.618 1.00 82.94 110 ARG A CA 1
ATOM 807 C C . ARG A 1 110 ? 3.916 7.145 10.407 1.00 82.94 110 ARG A C 1
ATOM 809 O O . ARG A 1 110 ? 4.591 6.653 9.505 1.00 82.94 110 ARG A O 1
ATOM 816 N N . ALA A 1 111 ? 3.542 8.426 10.392 1.00 84.88 111 ALA A N 1
ATOM 817 C CA . ALA A 1 111 ? 3.935 9.350 9.328 1.00 84.88 111 ALA A CA 1
ATOM 818 C C . ALA A 1 111 ? 5.461 9.529 9.261 1.00 84.88 111 ALA A C 1
ATOM 820 O O . ALA A 1 111 ? 6.040 9.408 8.183 1.00 84.88 111 ALA A O 1
ATOM 821 N N . ARG A 1 112 ? 6.130 9.743 10.401 1.00 87.25 112 ARG A N 1
ATOM 822 C CA . ARG A 1 112 ? 7.596 9.882 10.474 1.00 87.25 112 ARG A CA 1
ATOM 823 C C . ARG A 1 112 ? 8.324 8.630 10.002 1.00 87.25 112 ARG A C 1
ATOM 825 O O . ARG A 1 112 ? 9.257 8.743 9.211 1.00 87.25 112 ARG A O 1
ATOM 832 N N . TYR A 1 113 ? 7.852 7.458 10.422 1.00 87.31 113 TYR A N 1
ATOM 833 C CA . TYR A 1 113 ? 8.366 6.178 9.939 1.00 87.31 113 TYR A CA 1
ATOM 834 C C . TYR A 1 113 ? 8.300 6.089 8.407 1.00 87.31 113 TYR A C 1
ATOM 836 O O . TYR A 1 113 ? 9.287 5.751 7.756 1.00 87.31 113 TYR A O 1
ATOM 844 N N . TRP A 1 114 ? 7.160 6.450 7.809 1.00 85.44 114 TRP A N 1
ATOM 845 C CA . TRP A 1 114 ? 7.002 6.411 6.356 1.00 85.44 114 TRP A CA 1
ATOM 846 C C . TRP A 1 114 ? 7.823 7.472 5.620 1.00 85.44 114 TRP A C 1
ATOM 848 O O . TRP A 1 114 ? 8.346 7.165 4.552 1.00 85.44 114 TRP A O 1
ATOM 858 N N . ILE A 1 115 ? 7.986 8.677 6.179 1.00 87.25 115 ILE A N 1
ATOM 859 C CA . ILE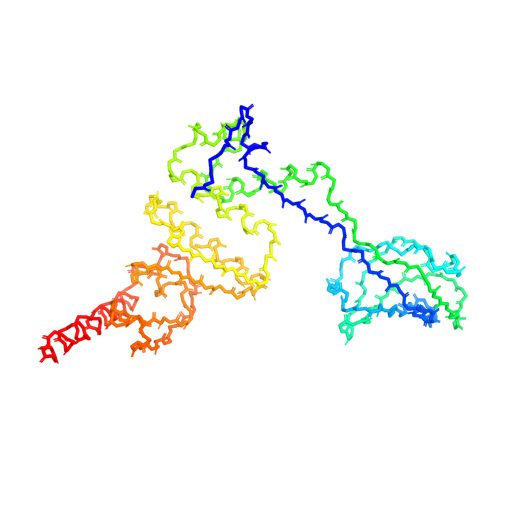 A 1 115 ? 8.867 9.724 5.630 1.00 87.25 115 ILE A CA 1
ATOM 860 C C . ILE A 1 115 ? 10.304 9.196 5.511 1.00 87.25 115 ILE A C 1
ATOM 862 O O . ILE A 1 115 ? 10.917 9.316 4.449 1.00 87.25 115 ILE A O 1
ATOM 866 N N . GLU A 1 116 ? 10.819 8.557 6.562 1.00 87.94 116 GLU A N 1
ATOM 867 C CA . GLU A 1 116 ? 12.153 7.952 6.542 1.00 87.94 116 GLU A CA 1
ATOM 868 C C . GLU A 1 116 ? 12.235 6.780 5.556 1.00 87.94 116 GLU A C 1
ATOM 870 O O . GLU A 1 116 ? 13.166 6.707 4.750 1.00 87.94 116 GLU A O 1
ATOM 875 N N . LYS A 1 117 ? 11.221 5.905 5.550 1.00 84.62 117 LYS A N 1
ATOM 876 C CA . LYS A 1 117 ? 11.158 4.733 4.665 1.00 84.62 117 LYS A CA 1
ATOM 877 C C . LYS A 1 117 ? 11.200 5.112 3.185 1.00 84.62 117 LYS A C 1
ATOM 879 O O . LYS A 1 117 ? 11.849 4.419 2.404 1.00 84.62 117 LYS A O 1
ATOM 884 N N . VAL A 1 118 ? 10.579 6.230 2.797 1.00 83.88 118 VAL A N 1
ATOM 885 C CA . VAL A 1 118 ? 10.646 6.747 1.416 1.00 83.88 118 VAL A CA 1
ATOM 886 C C . VAL A 1 118 ? 11.905 7.571 1.119 1.00 83.88 118 VAL A C 1
ATOM 888 O O . VAL A 1 118 ? 12.010 8.204 0.066 1.00 83.88 118 VAL A O 1
ATOM 891 N N . GLY A 1 119 ? 12.888 7.561 2.022 1.00 84.50 119 GLY A N 1
ATOM 892 C CA . GLY A 1 119 ? 14.185 8.205 1.833 1.00 84.50 119 GLY A CA 1
ATOM 893 C C . GLY A 1 119 ? 14.146 9.726 1.969 1.00 84.50 119 GLY A C 1
ATOM 894 O O . GLY A 1 119 ? 14.962 10.405 1.340 1.00 84.50 119 GLY A O 1
ATOM 895 N N . LEU A 1 120 ? 13.196 10.266 2.736 1.00 87.69 120 LEU A N 1
ATOM 896 C CA . LEU A 1 120 ? 13.140 11.680 3.109 1.00 87.69 120 LEU A CA 1
ATOM 897 C C . LEU A 1 120 ? 13.607 11.867 4.555 1.00 87.69 120 LEU A C 1
ATOM 899 O O . LEU A 1 120 ? 13.544 10.960 5.384 1.00 87.69 120 LEU A O 1
ATOM 903 N N . SER A 1 121 ? 14.114 13.055 4.870 1.00 89.12 121 SER A N 1
ATOM 904 C CA . SER A 1 121 ? 14.613 13.360 6.205 1.00 89.12 121 SER A CA 1
ATOM 905 C C . SER A 1 121 ? 13.478 13.880 7.071 1.00 89.12 121 SER A C 1
ATOM 907 O O . SER A 1 121 ? 13.044 15.012 6.885 1.00 89.12 121 SER A O 1
ATOM 909 N N . VAL A 1 122 ? 13.067 13.112 8.083 1.00 86.44 122 VAL A N 1
ATOM 910 C CA . VAL A 1 122 ? 12.049 13.547 9.057 1.00 86.44 122 VAL A CA 1
ATOM 911 C C . VAL A 1 122 ? 12.359 14.947 9.597 1.00 86.44 122 VAL A C 1
ATOM 913 O O . VAL A 1 122 ? 11.532 15.839 9.504 1.00 86.44 122 VAL A O 1
ATOM 916 N N . LYS A 1 123 ? 13.603 15.192 10.027 1.00 87.44 123 LYS A N 1
ATOM 917 C CA . LYS A 1 123 ? 14.020 16.482 10.605 1.00 87.44 123 LYS A CA 1
ATOM 918 C C . LYS A 1 123 ? 13.927 17.681 9.656 1.00 87.44 123 LYS A C 1
ATOM 920 O O . LYS A 1 123 ? 13.853 18.807 10.130 1.00 87.44 123 LYS A O 1
ATOM 925 N N . LYS A 1 124 ? 14.058 17.471 8.343 1.00 87.44 124 LYS A N 1
ATOM 926 C CA . LYS A 1 124 ? 14.127 18.567 7.357 1.00 87.44 124 LYS A CA 1
ATOM 927 C C . LYS A 1 124 ? 12.857 18.700 6.532 1.00 87.44 124 LYS A C 1
ATOM 929 O O . LYS A 1 124 ? 12.583 19.784 6.028 1.00 87.44 124 LYS A O 1
ATOM 934 N N . ASP A 1 125 ? 12.159 17.592 6.320 1.00 85.94 125 ASP A N 1
ATOM 935 C CA . ASP A 1 125 ? 11.105 17.473 5.324 1.00 85.94 125 ASP A CA 1
ATOM 936 C C . ASP A 1 125 ? 9.712 17.341 5.944 1.00 85.94 125 ASP A C 1
ATOM 938 O O . ASP A 1 125 ? 8.747 17.577 5.220 1.00 85.94 125 ASP A O 1
ATOM 942 N N . GLU A 1 126 ? 9.581 17.017 7.243 1.00 84.81 126 GLU A N 1
ATOM 943 C CA . GLU A 1 126 ? 8.260 16.833 7.867 1.00 84.81 126 GLU A CA 1
ATOM 944 C C . GLU A 1 126 ? 7.396 18.099 7.774 1.00 84.81 126 GLU A C 1
ATOM 946 O O . GLU A 1 126 ? 6.249 18.019 7.353 1.00 84.81 126 GLU A O 1
ATOM 951 N N . ASP A 1 127 ? 7.971 19.276 8.027 1.00 82.75 127 ASP A N 1
ATOM 952 C CA . ASP A 1 127 ? 7.235 20.549 8.067 1.00 82.75 127 ASP A CA 1
ATOM 953 C C . ASP A 1 127 ? 7.214 21.335 6.745 1.00 82.75 127 ASP A C 1
ATOM 955 O O . ASP A 1 127 ? 6.664 22.440 6.698 1.00 82.75 127 ASP A O 1
ATOM 959 N N . LYS A 1 128 ? 7.810 20.811 5.661 1.00 81.50 128 LYS A N 1
ATOM 960 C CA . LYS A 1 128 ? 7.798 21.481 4.334 1.00 81.50 128 LYS A CA 1
ATOM 961 C C . LYS A 1 128 ? 6.376 21.643 3.824 1.00 81.50 128 LYS A C 1
ATOM 963 O O . LYS A 1 128 ? 5.511 21.126 4.449 1.00 81.50 128 LYS A O 1
ATOM 968 N N . TYR A 1 129 ? 6.039 22.316 2.737 1.00 79.94 129 TYR A N 1
ATOM 969 C CA . TYR A 1 129 ? 4.678 22.339 2.156 1.00 79.94 129 TYR A CA 1
ATOM 970 C C . TYR A 1 129 ? 4.727 21.611 0.799 1.00 79.94 129 TYR A C 1
ATOM 972 O O . TYR A 1 129 ? 5.817 21.530 0.232 1.00 79.94 129 TYR A O 1
ATOM 980 N N . PRO A 1 130 ? 3.629 21.085 0.208 1.00 78.38 130 PRO A N 1
ATOM 981 C CA . PRO A 1 130 ? 3.727 20.375 -1.077 1.00 78.38 130 PRO A CA 1
ATOM 982 C C . PRO A 1 130 ? 4.407 21.180 -2.190 1.00 78.38 130 PRO A C 1
ATOM 984 O O . PRO A 1 130 ? 5.132 20.616 -3.003 1.00 78.38 130 PRO A O 1
ATOM 987 N N . HIS A 1 131 ? 4.228 22.504 -2.197 1.00 80.75 131 HIS A N 1
ATOM 988 C CA . HIS A 1 131 ? 4.891 23.412 -3.137 1.00 80.75 131 HIS A CA 1
ATOM 989 C C . HIS A 1 131 ? 6.393 23.625 -2.847 1.00 80.75 131 HIS A C 1
ATOM 991 O O . HIS A 1 131 ? 7.117 24.102 -3.712 1.00 80.75 131 HIS A O 1
ATOM 997 N N . GLN A 1 132 ? 6.873 23.261 -1.654 1.00 83.38 132 GLN A N 1
ATOM 998 C CA . GLN A 1 132 ? 8.287 23.308 -1.251 1.00 83.38 132 GLN A CA 1
ATOM 999 C C . GLN A 1 132 ? 9.029 21.987 -1.529 1.00 83.38 132 GLN A C 1
ATOM 1001 O O . GLN A 1 132 ? 10.238 21.893 -1.308 1.00 83.38 132 GLN A O 1
ATOM 1006 N N . LEU A 1 133 ? 8.320 20.949 -1.982 1.00 83.00 133 LEU A N 1
ATOM 1007 C CA . LEU A 1 133 ? 8.888 19.647 -2.320 1.00 83.00 133 LEU A CA 1
ATOM 1008 C C . LEU A 1 133 ? 9.264 19.590 -3.808 1.00 83.00 133 LEU A C 1
ATOM 1010 O O . LEU A 1 133 ? 8.496 20.005 -4.680 1.00 83.00 133 LEU A O 1
ATOM 1014 N N . SER A 1 134 ? 10.418 18.995 -4.125 1.00 86.00 134 SER A N 1
ATOM 1015 C CA . SER A 1 134 ? 10.767 18.691 -5.520 1.00 86.00 134 SER A CA 1
ATOM 1016 C C . SER A 1 134 ? 9.778 17.686 -6.134 1.00 86.00 134 SER A C 1
ATOM 1018 O O . SER A 1 134 ? 9.018 17.028 -5.420 1.00 86.00 134 SER A O 1
ATOM 1020 N N . GLY A 1 135 ? 9.765 17.537 -7.464 1.00 83.44 135 GLY A N 1
ATOM 1021 C CA . GLY A 1 135 ? 8.897 16.557 -8.143 1.00 83.44 135 GLY A CA 1
ATOM 1022 C C . GLY A 1 135 ? 9.052 15.135 -7.585 1.00 83.44 135 GLY A C 1
ATOM 1023 O O . GLY A 1 135 ? 8.076 14.538 -7.136 1.00 83.44 135 GLY A O 1
ATOM 1024 N N . GLY A 1 136 ? 10.291 14.645 -7.488 1.00 83.56 136 GLY A N 1
ATOM 1025 C CA . GLY A 1 136 ? 10.573 13.321 -6.924 1.00 83.56 136 GLY A CA 1
ATOM 1026 C C . GLY A 1 136 ? 10.277 13.204 -5.422 1.00 83.56 136 GLY A C 1
ATOM 1027 O O . GLY A 1 136 ? 9.971 12.117 -4.938 1.00 83.56 136 GLY A O 1
ATOM 1028 N N . MET A 1 137 ? 10.337 14.297 -4.649 1.00 85.56 137 MET A N 1
ATOM 1029 C CA . MET A 1 137 ? 9.882 14.284 -3.249 1.00 85.56 137 MET A CA 1
ATOM 1030 C C . MET A 1 137 ? 8.357 14.150 -3.170 1.00 85.56 137 MET A C 1
ATOM 1032 O O . MET A 1 137 ? 7.859 13.338 -2.396 1.00 85.56 137 MET A O 1
ATOM 1036 N N . ARG A 1 138 ? 7.611 14.885 -4.005 1.00 85.94 138 ARG A N 1
ATOM 1037 C CA . ARG A 1 138 ? 6.142 14.786 -4.067 1.00 85.94 138 ARG A CA 1
ATOM 1038 C C . ARG A 1 138 ? 5.683 13.375 -4.427 1.00 85.94 138 ARG A C 1
ATOM 1040 O O . ARG A 1 138 ? 4.768 12.863 -3.789 1.00 85.94 138 ARG A O 1
ATOM 1047 N N . GLN A 1 139 ? 6.348 12.730 -5.383 1.00 83.50 139 GLN A N 1
ATOM 1048 C CA . GLN A 1 139 ? 6.024 11.361 -5.788 1.00 83.50 139 GLN A CA 1
ATOM 1049 C C . GLN A 1 139 ? 6.283 10.347 -4.662 1.00 83.50 139 GLN A C 1
ATOM 1051 O O . GLN A 1 139 ? 5.408 9.544 -4.341 1.00 83.50 139 GLN A O 1
ATOM 1056 N N . ARG A 1 140 ? 7.432 10.446 -3.978 1.00 86.25 140 ARG A N 1
ATOM 1057 C CA . ARG A 1 140 ? 7.737 9.631 -2.787 1.00 86.25 140 ARG A CA 1
ATOM 1058 C C . ARG A 1 140 ? 6.677 9.762 -1.702 1.00 86.25 140 ARG A C 1
ATOM 1060 O O . ARG A 1 140 ? 6.224 8.760 -1.154 1.00 86.25 140 ARG A O 1
ATOM 1067 N N . VAL A 1 141 ? 6.258 10.992 -1.413 1.00 86.62 141 VAL A N 1
ATOM 1068 C CA . VAL A 1 141 ? 5.225 11.243 -0.408 1.00 86.62 141 VAL A CA 1
ATOM 1069 C C . VAL A 1 141 ? 3.857 10.711 -0.859 1.00 86.62 141 VAL A C 1
ATOM 1071 O O . VAL A 1 141 ? 3.117 10.167 -0.041 1.00 86.62 141 VAL A O 1
ATOM 1074 N N . ALA A 1 142 ? 3.527 10.778 -2.151 1.00 83.50 142 ALA A N 1
ATOM 1075 C CA . ALA A 1 142 ? 2.301 10.183 -2.687 1.00 83.50 142 ALA A CA 1
ATOM 1076 C C . ALA A 1 142 ? 2.272 8.649 -2.533 1.00 83.50 142 ALA A C 1
ATOM 1078 O O . ALA A 1 142 ? 1.232 8.088 -2.173 1.00 83.50 142 ALA A O 1
ATOM 1079 N N . ILE A 1 143 ? 3.414 7.980 -2.734 1.00 83.19 143 ILE A N 1
ATOM 1080 C CA . ILE A 1 143 ? 3.549 6.540 -2.476 1.00 83.19 143 ILE A CA 1
ATOM 1081 C C . ILE A 1 143 ? 3.371 6.255 -0.981 1.00 83.19 143 ILE A C 1
ATOM 1083 O O . ILE A 1 143 ? 2.527 5.435 -0.621 1.00 83.19 143 ILE A O 1
ATOM 1087 N N . ALA A 1 144 ? 4.089 6.972 -0.107 1.00 84.69 144 ALA A N 1
ATOM 1088 C CA . ALA A 1 144 ? 3.965 6.830 1.347 1.00 84.69 144 ALA A CA 1
ATOM 1089 C C . ALA A 1 144 ? 2.511 6.963 1.819 1.00 84.69 144 ALA A C 1
ATOM 1091 O O . ALA A 1 144 ? 2.034 6.148 2.605 1.00 84.69 144 ALA A O 1
ATOM 1092 N N . ARG A 1 145 ? 1.789 7.962 1.297 1.00 82.12 145 ARG A N 1
ATOM 1093 C CA . ARG A 1 145 ? 0.376 8.212 1.607 1.00 82.12 145 ARG A CA 1
ATOM 1094 C C . ARG A 1 145 ? -0.523 7.022 1.272 1.00 82.12 145 ARG A C 1
ATOM 1096 O O . ARG A 1 145 ? -1.506 6.796 1.965 1.00 82.12 145 ARG A O 1
ATOM 1103 N N . THR A 1 146 ? -0.203 6.288 0.214 1.00 79.62 146 THR A N 1
ATOM 1104 C CA . THR A 1 146 ? -0.987 5.124 -0.214 1.00 79.62 146 THR A CA 1
ATOM 1105 C C . THR A 1 146 ? -0.628 3.898 0.620 1.00 79.62 146 THR A C 1
ATOM 1107 O O . THR A 1 146 ? -1.509 3.211 1.128 1.00 79.62 146 THR A O 1
ATOM 1110 N N . LEU A 1 147 ? 0.669 3.655 0.818 1.00 79.94 147 LEU A N 1
ATOM 1111 C CA . LEU A 1 147 ? 1.164 2.463 1.506 1.00 79.94 147 LEU A CA 1
ATOM 1112 C C . LEU A 1 147 ? 0.933 2.491 3.022 1.00 79.94 147 LEU A C 1
ATOM 1114 O O . LEU A 1 147 ? 0.763 1.441 3.634 1.00 79.94 147 LEU A O 1
ATOM 1118 N N . ILE A 1 148 ? 0.863 3.675 3.634 1.00 80.25 148 ILE A N 1
ATOM 1119 C CA . ILE A 1 148 ? 0.601 3.813 5.073 1.00 80.25 148 ILE A CA 1
ATOM 1120 C C . ILE A 1 148 ? -0.750 3.236 5.506 1.00 80.25 148 ILE A C 1
ATOM 1122 O O . ILE A 1 148 ? -0.893 2.890 6.677 1.00 80.25 148 ILE A O 1
ATOM 1126 N N . LEU A 1 149 ? -1.719 3.144 4.591 1.00 75.75 149 LEU A N 1
ATOM 1127 C CA . LEU A 1 149 ? -3.070 2.647 4.851 1.00 75.75 149 LEU A CA 1
ATOM 1128 C C . LEU A 1 149 ? -3.191 1.131 4.723 1.00 75.75 149 LEU A C 1
ATOM 1130 O O . LEU A 1 149 ? -4.269 0.610 4.990 1.00 75.75 149 LEU A O 1
ATOM 1134 N N . GLU A 1 150 ? -2.125 0.444 4.307 1.00 76.50 150 GLU A N 1
ATOM 1135 C CA . GLU A 1 150 ? -2.116 -1.018 4.161 1.00 76.50 150 GLU A CA 1
ATOM 1136 C C . GLU A 1 150 ? -3.295 -1.528 3.305 1.00 76.50 150 GLU A C 1
ATOM 1138 O O . GLU A 1 150 ? -4.060 -2.404 3.715 1.00 76.50 150 GLU A O 1
ATOM 1143 N N . PRO A 1 151 ? -3.525 -0.932 2.118 1.00 73.50 151 PRO A N 1
ATOM 1144 C CA . PRO A 1 151 ? -4.677 -1.277 1.302 1.00 73.50 151 PRO A CA 1
ATOM 1145 C C . PRO A 1 151 ? -4.542 -2.691 0.726 1.00 73.50 151 PRO A C 1
ATOM 1147 O O . PRO A 1 151 ? -3.482 -3.097 0.260 1.00 73.50 151 PRO A O 1
ATOM 1150 N N . ARG A 1 152 ? -5.665 -3.416 0.650 1.00 77.25 152 ARG A N 1
ATOM 1151 C CA . ARG A 1 152 ? -5.713 -4.753 0.026 1.00 77.25 152 ARG A CA 1
ATOM 1152 C C . ARG A 1 152 ? -5.457 -4.733 -1.484 1.00 77.25 152 ARG A C 1
ATOM 1154 O O . ARG A 1 152 ? -5.044 -5.745 -2.040 1.00 77.25 152 ARG A O 1
ATOM 1161 N N . ILE A 1 153 ? -5.750 -3.611 -2.145 1.00 81.81 153 ILE A N 1
ATOM 1162 C CA . ILE A 1 153 ? -5.546 -3.412 -3.583 1.00 81.81 153 ILE A CA 1
ATOM 1163 C C . ILE A 1 153 ? -4.850 -2.071 -3.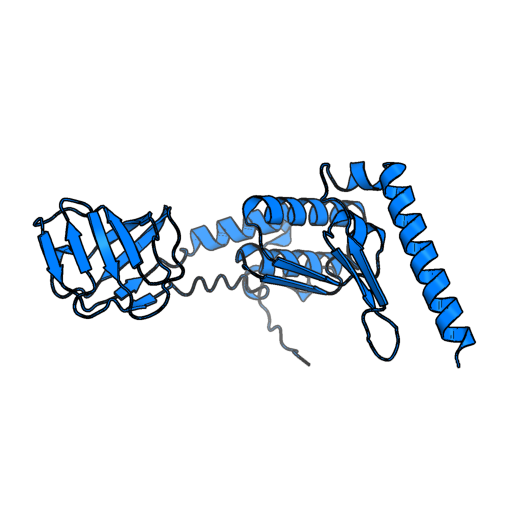788 1.00 81.81 153 ILE A C 1
ATOM 1165 O O . ILE A 1 153 ? -5.301 -1.057 -3.251 1.00 81.81 153 ILE A O 1
ATOM 1169 N N . ILE A 1 154 ? -3.782 -2.063 -4.582 1.00 84.62 154 ILE A N 1
ATOM 1170 C CA . ILE A 1 154 ? -3.032 -0.861 -4.934 1.00 84.62 154 ILE A CA 1
ATOM 1171 C C . ILE A 1 154 ? -2.992 -0.722 -6.452 1.00 84.62 154 ILE A C 1
ATOM 1173 O O . ILE A 1 154 ? -2.634 -1.659 -7.158 1.00 84.62 154 ILE A O 1
ATOM 1177 N N . LEU A 1 155 ? -3.332 0.468 -6.937 1.00 86.31 155 LEU A N 1
ATOM 1178 C CA . LEU A 1 155 ? -3.150 0.878 -8.325 1.00 86.31 155 LEU A CA 1
ATOM 1179 C C . LEU A 1 155 ? -2.018 1.901 -8.350 1.00 86.31 155 LEU A C 1
ATOM 1181 O O . LEU A 1 155 ? -2.090 2.911 -7.645 1.00 86.31 155 LEU A O 1
ATOM 1185 N N . MET A 1 156 ? -0.974 1.633 -9.124 1.00 87.12 156 MET A N 1
ATOM 1186 C CA . MET A 1 156 ? 0.137 2.557 -9.307 1.00 87.12 156 MET A CA 1
ATOM 1187 C C . MET A 1 156 ? 0.338 2.842 -10.787 1.00 87.12 156 MET A C 1
ATOM 1189 O O . MET A 1 156 ? 0.564 1.919 -11.564 1.00 87.12 156 MET A O 1
ATOM 1193 N N . ASP A 1 157 ? 0.285 4.123 -11.140 1.00 87.62 157 ASP A N 1
ATOM 1194 C CA . ASP A 1 157 ? 0.560 4.614 -12.486 1.00 87.62 157 ASP A CA 1
ATOM 1195 C C . ASP A 1 157 ? 1.885 5.376 -12.487 1.00 87.62 157 ASP A C 1
ATOM 1197 O O . ASP A 1 157 ? 2.006 6.419 -11.836 1.00 87.62 157 ASP A O 1
ATOM 1201 N N . GLU A 1 158 ? 2.901 4.792 -13.121 1.00 88.94 158 GLU A N 1
ATOM 1202 C CA . GLU A 1 158 ? 4.255 5.339 -13.245 1.00 88.94 158 GLU A CA 1
ATOM 1203 C C . GLU A 1 158 ? 4.853 5.861 -11.925 1.00 88.94 158 GLU A C 1
ATOM 1205 O O . GLU A 1 158 ? 5.406 6.968 -11.867 1.00 88.94 158 GLU A O 1
ATOM 1210 N N . PRO A 1 159 ? 4.771 5.103 -10.811 1.00 86.50 159 PRO A N 1
ATOM 1211 C CA . PRO A 1 159 ? 5.059 5.637 -9.482 1.00 86.50 159 PRO A CA 1
ATOM 1212 C C . PRO A 1 159 ? 6.541 5.959 -9.264 1.00 86.50 159 PRO A C 1
ATOM 1214 O O . PRO A 1 159 ? 6.866 6.678 -8.320 1.00 86.50 159 PRO A O 1
ATOM 1217 N N . PHE A 1 160 ? 7.448 5.452 -10.101 1.00 89.94 160 PHE A N 1
ATOM 1218 C CA . PHE A 1 160 ? 8.890 5.653 -9.943 1.00 89.94 160 PHE A CA 1
ATOM 1219 C C . PHE A 1 160 ? 9.529 6.500 -11.048 1.00 89.94 160 PHE A C 1
ATOM 1221 O O . PHE A 1 160 ? 10.721 6.797 -10.955 1.00 89.94 160 PHE A O 1
ATOM 1228 N N . GLY A 1 161 ? 8.753 6.946 -12.042 1.00 86.12 161 GLY A N 1
ATOM 1229 C CA . GLY A 1 161 ? 9.278 7.625 -13.230 1.00 86.12 161 GLY A CA 1
ATOM 1230 C C . GLY 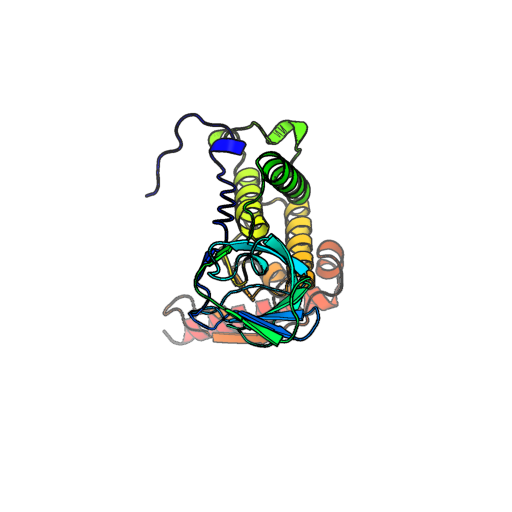A 1 161 ? 10.048 8.924 -12.953 1.00 86.12 161 GLY A C 1
ATOM 1231 O O . GLY A 1 161 ? 10.967 9.251 -13.698 1.00 86.12 161 GLY A O 1
ATOM 1232 N N . ALA A 1 162 ? 9.744 9.653 -11.869 1.00 84.88 162 ALA A N 1
ATOM 1233 C CA . ALA A 1 162 ? 10.449 10.892 -11.511 1.00 84.88 162 ALA A CA 1
ATOM 1234 C C . ALA A 1 162 ? 11.484 10.715 -10.380 1.00 84.88 162 ALA A C 1
ATOM 1236 O O . ALA A 1 162 ? 11.912 11.705 -9.771 1.00 84.88 162 ALA A O 1
ATOM 1237 N N . LEU A 1 163 ? 11.876 9.475 -10.064 1.00 86.88 163 LEU A N 1
ATOM 1238 C CA . LEU A 1 163 ? 12.849 9.163 -9.014 1.00 86.88 163 LEU A CA 1
ATOM 1239 C C . LEU A 1 163 ? 14.246 8.897 -9.587 1.00 86.88 163 LEU A C 1
ATOM 1241 O O . LEU A 1 163 ? 14.410 8.238 -10.612 1.00 86.88 163 LEU A O 1
ATOM 1245 N N . ASP A 1 164 ? 15.277 9.352 -8.872 1.00 87.00 164 ASP A N 1
ATOM 1246 C CA . ASP A 1 164 ? 16.660 8.981 -9.177 1.00 87.00 164 ASP A CA 1
ATOM 1247 C C . ASP A 1 164 ? 16.893 7.463 -8.989 1.00 87.00 164 ASP A C 1
ATOM 1249 O O . ASP A 1 164 ? 16.201 6.833 -8.181 1.00 87.00 164 ASP A O 1
ATOM 1253 N N . PRO A 1 165 ? 17.858 6.842 -9.702 1.00 87.81 165 PRO A N 1
ATOM 1254 C CA . PRO A 1 165 ? 18.038 5.387 -9.678 1.00 87.81 165 PRO A CA 1
ATOM 1255 C C . PRO A 1 165 ? 18.248 4.773 -8.277 1.00 87.81 165 PRO A C 1
ATOM 1257 O O . PRO A 1 165 ? 17.606 3.758 -7.984 1.00 87.81 165 PRO A O 1
ATOM 1260 N N . PRO A 1 166 ? 19.071 5.357 -7.375 1.00 86.81 166 PRO A N 1
ATOM 1261 C CA . PRO A 1 166 ? 19.211 4.842 -6.011 1.00 86.81 166 PRO A CA 1
ATOM 1262 C C . PRO A 1 166 ? 17.904 4.881 -5.210 1.00 86.81 166 PRO A C 1
ATOM 1264 O O . PRO A 1 166 ? 17.556 3.905 -4.542 1.00 86.81 166 PRO A O 1
ATOM 1267 N N . THR A 1 167 ? 17.167 5.992 -5.276 1.00 85.31 167 THR A N 1
ATOM 1268 C CA . THR A 1 167 ? 15.881 6.143 -4.580 1.00 85.31 167 THR A CA 1
ATOM 1269 C C . THR A 1 167 ? 14.835 5.191 -5.146 1.00 85.31 167 THR A C 1
ATOM 1271 O O . THR A 1 167 ? 14.126 4.536 -4.384 1.00 85.31 167 THR A O 1
ATOM 1274 N N . ARG A 1 168 ? 14.774 5.061 -6.472 1.00 89.75 168 ARG A N 1
ATOM 1275 C CA . ARG A 1 168 ? 13.892 4.123 -7.169 1.00 89.75 168 ARG A CA 1
ATOM 1276 C C . ARG A 1 168 ? 14.128 2.680 -6.725 1.00 89.75 168 ARG A C 1
ATOM 1278 O O . ARG A 1 168 ? 13.172 2.025 -6.329 1.00 89.75 168 ARG A O 1
ATOM 1285 N N . SER A 1 169 ? 15.382 2.227 -6.685 1.00 89.62 169 SER A N 1
ATOM 1286 C CA . SER A 1 169 ? 15.728 0.865 -6.234 1.00 89.62 169 SER A CA 1
ATOM 1287 C C . SER A 1 169 ? 15.231 0.596 -4.806 1.00 89.62 169 SER A C 1
ATOM 1289 O O . SER A 1 169 ? 14.583 -0.413 -4.546 1.00 89.62 169 SER A O 1
ATOM 1291 N N . ARG A 1 170 ? 15.438 1.552 -3.886 1.00 87.06 170 ARG A N 1
ATOM 1292 C CA . ARG A 1 170 ? 14.939 1.450 -2.501 1.00 87.06 170 ARG A CA 1
ATOM 1293 C C . ARG A 1 170 ? 13.414 1.398 -2.424 1.00 87.06 170 ARG A C 1
ATOM 1295 O O . ARG A 1 170 ? 12.865 0.668 -1.607 1.00 87.06 170 ARG A O 1
ATOM 1302 N N . MET A 1 171 ? 12.721 2.182 -3.247 1.00 88.06 171 MET A N 1
ATOM 1303 C CA . MET A 1 171 ? 11.257 2.193 -3.274 1.00 88.06 171 MET A CA 1
ATOM 1304 C C . MET A 1 171 ? 10.679 0.893 -3.837 1.00 88.06 171 MET A C 1
ATOM 1306 O O . MET A 1 171 ? 9.680 0.406 -3.311 1.00 88.06 171 MET A O 1
ATOM 1310 N N . GLN A 1 172 ? 11.329 0.306 -4.841 1.00 90.81 172 GLN A N 1
ATOM 1311 C CA . GLN A 1 172 ? 10.988 -1.021 -5.350 1.00 90.81 172 GLN A CA 1
ATOM 1312 C C . GLN A 1 172 ? 11.164 -2.088 -4.262 1.00 90.81 172 GLN A C 1
ATOM 1314 O O . GLN A 1 172 ? 10.240 -2.857 -4.009 1.00 90.81 172 GLN A O 1
ATOM 1319 N N . ASP A 1 173 ? 12.292 -2.074 -3.544 1.00 89.94 173 ASP A N 1
ATOM 1320 C CA . ASP A 1 173 ? 12.539 -2.994 -2.425 1.00 89.94 173 ASP A CA 1
ATOM 1321 C C . ASP A 1 173 ? 11.494 -2.843 -1.308 1.00 89.94 173 ASP A C 1
ATOM 1323 O O . ASP A 1 173 ? 10.991 -3.833 -0.776 1.00 89.94 173 ASP A O 1
ATOM 1327 N N . ASN A 1 174 ? 11.110 -1.605 -0.980 1.00 85.94 174 ASN A N 1
ATOM 1328 C CA . ASN A 1 174 ? 10.046 -1.329 -0.014 1.00 85.94 174 ASN A CA 1
ATOM 1329 C C . ASN A 1 174 ? 8.687 -1.882 -0.463 1.00 85.94 174 ASN A C 1
ATOM 1331 O O . ASN A 1 174 ? 7.921 -2.360 0.377 1.00 85.94 174 ASN A O 1
ATOM 1335 N N . LEU A 1 175 ? 8.379 -1.804 -1.761 1.00 86.69 175 LEU A N 1
ATOM 1336 C CA . LEU A 1 175 ? 7.139 -2.337 -2.319 1.00 86.69 175 LEU A CA 1
ATOM 1337 C C . LEU A 1 175 ? 7.112 -3.867 -2.236 1.00 86.69 175 LEU A C 1
ATOM 1339 O O . LEU A 1 175 ? 6.113 -4.433 -1.799 1.00 86.69 175 LEU A O 1
ATOM 1343 N N . VAL A 1 176 ? 8.229 -4.523 -2.560 1.00 88.75 176 VAL A N 1
ATOM 1344 C CA . VAL A 1 176 ? 8.393 -5.977 -2.406 1.00 88.75 176 VAL A CA 1
ATOM 1345 C C . VAL A 1 176 ? 8.269 -6.391 -0.939 1.00 88.75 176 VAL A C 1
ATOM 1347 O O . VAL A 1 176 ? 7.601 -7.376 -0.632 1.00 88.75 176 VAL A O 1
ATOM 1350 N N . ALA A 1 177 ? 8.868 -5.638 -0.012 1.00 86.00 177 ALA A N 1
ATOM 1351 C CA . ALA A 1 177 ? 8.751 -5.910 1.420 1.00 86.00 177 ALA A CA 1
ATOM 1352 C C . ALA A 1 177 ? 7.293 -5.824 1.901 1.00 86.00 177 ALA A C 1
ATOM 1354 O O . ALA A 1 177 ? 6.824 -6.726 2.593 1.00 86.00 177 ALA A O 1
ATOM 1355 N N . LEU A 1 178 ? 6.563 -4.786 1.481 1.00 81.62 178 LEU A N 1
ATOM 1356 C CA . LEU A 1 178 ? 5.140 -4.631 1.783 1.00 81.62 178 LEU A CA 1
ATOM 1357 C C . LEU A 1 178 ? 4.305 -5.768 1.179 1.00 81.62 178 LEU A C 1
ATOM 1359 O O . LEU A 1 178 ? 3.407 -6.290 1.840 1.00 81.62 178 LEU A O 1
ATOM 1363 N N . TRP A 1 179 ? 4.632 -6.197 -0.041 1.00 83.94 179 TRP A N 1
ATOM 1364 C CA . TRP A 1 179 ? 3.971 -7.338 -0.662 1.00 83.94 179 TRP A CA 1
ATOM 1365 C C . TRP A 1 179 ? 4.200 -8.641 0.110 1.00 83.94 179 TRP A C 1
ATOM 1367 O O . TRP A 1 179 ? 3.248 -9.372 0.374 1.00 83.94 179 TRP A O 1
ATOM 1377 N N . ARG A 1 180 ? 5.428 -8.896 0.571 1.00 85.12 180 ARG A N 1
ATOM 1378 C CA . ARG A 1 180 ? 5.749 -10.082 1.383 1.00 85.12 180 ARG A CA 1
ATOM 1379 C C . ARG A 1 180 ? 5.057 -10.080 2.747 1.00 85.12 180 ARG A C 1
ATOM 1381 O O . ARG A 1 180 ? 4.708 -11.144 3.243 1.00 85.12 180 ARG A O 1
ATOM 1388 N N . GLU A 1 181 ? 4.884 -8.911 3.355 1.00 79.69 181 GLU A N 1
ATOM 1389 C CA . GLU A 1 181 ? 4.287 -8.785 4.688 1.00 79.69 181 GLU A CA 1
ATOM 1390 C C . GLU A 1 181 ? 2.755 -8.876 4.657 1.00 79.69 181 GLU A C 1
ATOM 1392 O O . GLU A 1 181 ? 2.161 -9.510 5.526 1.00 79.69 181 GLU A O 1
ATOM 1397 N N . GLN A 1 182 ? 2.114 -8.259 3.659 1.00 75.06 182 GLN A N 1
ATOM 1398 C CA . GLN A 1 182 ? 0.662 -8.027 3.667 1.00 75.06 182 GLN A CA 1
ATOM 1399 C C . GLN A 1 182 ? -0.073 -8.671 2.485 1.00 75.06 182 GLN A C 1
ATOM 1401 O O . GLN A 1 182 ? -1.301 -8.716 2.482 1.00 75.06 182 GLN A O 1
ATOM 1406 N N . SER A 1 183 ? 0.658 -9.167 1.481 1.00 79.62 183 SER A N 1
ATOM 1407 C CA . SER A 1 183 ? 0.117 -9.768 0.251 1.00 79.62 183 SER A CA 1
ATOM 1408 C C . SER A 1 183 ? -1.024 -8.965 -0.410 1.00 79.62 183 SER A C 1
ATOM 1410 O O . SER A 1 183 ? -2.053 -9.545 -0.768 1.00 79.62 183 SER A O 1
ATOM 1412 N N . PRO A 1 184 ? -0.894 -7.633 -0.588 1.00 80.69 184 PRO A N 1
ATOM 1413 C CA . PRO A 1 184 ? -1.885 -6.866 -1.319 1.00 80.69 184 PRO A CA 1
ATOM 1414 C C . PRO A 1 184 ? -1.812 -7.188 -2.815 1.00 80.69 184 PRO A C 1
ATOM 1416 O O . PRO A 1 184 ? -0.761 -7.531 -3.358 1.00 80.69 184 PRO A O 1
ATOM 1419 N N . THR A 1 185 ? -2.935 -7.019 -3.509 1.00 82.88 185 THR A N 1
ATOM 1420 C CA . THR A 1 185 ? -2.969 -7.086 -4.975 1.00 82.88 185 THR A CA 1
ATOM 1421 C C . THR A 1 185 ? -2.479 -5.761 -5.551 1.00 82.88 185 THR A C 1
ATOM 1423 O O . THR A 1 185 ? -3.074 -4.719 -5.279 1.00 82.88 185 THR A O 1
ATOM 1426 N N . ILE A 1 186 ? -1.411 -5.782 -6.348 1.00 86.94 186 ILE A N 1
ATOM 1427 C CA . ILE A 1 186 ? -0.813 -4.572 -6.923 1.00 86.94 186 ILE A CA 1
ATOM 1428 C C . ILE A 1 186 ? -0.978 -4.601 -8.441 1.00 86.94 186 ILE A C 1
ATOM 1430 O O . ILE A 1 186 ? -0.513 -5.518 -9.110 1.00 86.94 186 ILE A O 1
ATOM 1434 N N . PHE A 1 187 ? -1.611 -3.565 -8.980 1.00 89.00 187 PHE A N 1
ATOM 1435 C CA . PHE A 1 187 ? -1.626 -3.257 -10.403 1.00 89.00 187 PHE A CA 1
ATOM 1436 C C . PHE A 1 187 ? -0.628 -2.135 -10.651 1.00 89.00 187 PHE A C 1
ATOM 1438 O O . PHE A 1 187 ? -0.810 -1.013 -10.174 1.00 89.00 187 PHE A O 1
ATOM 1445 N N . PHE A 1 188 ? 0.441 -2.463 -11.365 1.00 89.75 188 PHE A N 1
ATOM 1446 C CA . PHE A 1 188 ? 1.575 -1.580 -11.584 1.00 89.75 188 PHE A CA 1
ATOM 1447 C C . PHE A 1 188 ? 1.706 -1.270 -13.074 1.00 89.75 188 PHE A C 1
ATOM 1449 O O . PHE A 1 188 ? 1.912 -2.177 -13.878 1.00 89.75 188 PHE A O 1
ATOM 1456 N N . ILE A 1 189 ? 1.564 0.003 -13.434 1.00 90.12 189 ILE A N 1
ATOM 1457 C CA . ILE A 1 189 ? 1.700 0.503 -14.803 1.00 90.12 189 ILE A CA 1
ATOM 1458 C C . ILE A 1 189 ? 3.051 1.212 -14.904 1.00 90.12 189 ILE A C 1
ATOM 1460 O O . ILE A 1 189 ? 3.361 2.086 -14.092 1.00 90.12 189 ILE A O 1
ATOM 1464 N N . THR A 1 190 ? 3.863 0.798 -15.875 1.00 89.44 190 THR A N 1
ATOM 1465 C CA . THR A 1 190 ? 5.204 1.338 -16.119 1.00 89.44 190 THR A CA 1
ATOM 1466 C C . THR A 1 190 ? 5.604 1.189 -17.583 1.00 89.44 190 THR A C 1
ATOM 1468 O O . THR A 1 190 ? 5.248 0.210 -18.240 1.00 89.44 190 THR A O 1
ATOM 1471 N N . HIS A 1 191 ? 6.399 2.134 -18.071 1.00 88.62 191 HIS A N 1
ATOM 1472 C CA . HIS A 1 191 ? 7.116 2.093 -19.341 1.00 88.62 191 HIS A CA 1
ATOM 1473 C C . HIS A 1 191 ? 8.499 1.434 -19.209 1.00 88.62 191 HIS A C 1
ATOM 1475 O O . HIS A 1 191 ? 9.200 1.248 -20.205 1.00 88.62 191 HIS A O 1
ATOM 1481 N N . SER A 1 192 ? 8.922 1.079 -17.993 1.00 90.44 192 SER A N 1
ATOM 1482 C CA . SER A 1 192 ? 10.204 0.430 -17.736 1.00 90.44 192 SER A CA 1
ATOM 1483 C C . SER A 1 192 ? 10.065 -1.090 -17.685 1.00 90.44 192 SER A C 1
ATOM 1485 O O . SER A 1 192 ? 9.483 -1.657 -16.760 1.00 90.44 192 SER A O 1
ATOM 1487 N N . ILE A 1 193 ? 10.687 -1.771 -18.651 1.00 90.31 193 ILE A N 1
ATOM 1488 C CA . ILE A 1 193 ? 10.730 -3.241 -18.697 1.00 90.31 193 ILE A CA 1
ATOM 1489 C C . ILE A 1 193 ? 11.436 -3.803 -17.457 1.00 90.31 193 ILE A C 1
ATOM 1491 O O . ILE A 1 193 ? 10.965 -4.769 -16.871 1.00 90.31 193 ILE A O 1
ATOM 1495 N N . GLU A 1 194 ? 12.532 -3.182 -17.015 1.00 91.25 194 GLU A N 1
ATOM 1496 C CA . GLU A 1 194 ? 13.256 -3.618 -15.813 1.00 91.25 194 GLU A CA 1
ATOM 1497 C C . GLU A 1 194 ? 12.370 -3.557 -14.560 1.00 91.25 194 GLU A C 1
ATOM 1499 O O . GLU A 1 194 ? 12.429 -4.444 -13.712 1.00 91.25 194 GLU A O 1
ATOM 1504 N N . GLU A 1 195 ? 11.509 -2.542 -14.448 1.00 91.69 195 GLU A N 1
ATOM 1505 C CA . GLU A 1 195 ? 10.555 -2.450 -13.339 1.00 91.69 195 GLU A CA 1
ATOM 1506 C C . GLU A 1 195 ? 9.501 -3.547 -13.413 1.00 91.69 195 GLU A C 1
ATOM 1508 O O . GLU A 1 195 ? 9.233 -4.197 -12.403 1.00 91.69 195 GLU A O 1
ATOM 1513 N N . ALA A 1 196 ? 8.945 -3.777 -14.604 1.00 91.25 196 ALA A N 1
ATOM 1514 C CA . ALA A 1 196 ? 7.955 -4.822 -14.832 1.00 91.25 196 ALA A CA 1
ATOM 1515 C C . ALA A 1 196 ? 8.516 -6.218 -14.520 1.00 91.25 196 ALA A C 1
ATOM 1517 O O . ALA A 1 196 ? 7.833 -7.024 -13.894 1.00 91.25 196 ALA A O 1
ATOM 1518 N N . VAL A 1 197 ? 9.768 -6.493 -14.900 1.00 91.25 197 VAL A N 1
ATOM 1519 C CA . VAL A 1 197 ? 10.441 -7.772 -14.623 1.00 91.25 197 VAL A CA 1
ATOM 1520 C C . VAL A 1 197 ? 10.787 -7.926 -13.148 1.00 91.25 197 VAL A C 1
ATOM 1522 O O . VAL A 1 197 ? 10.669 -9.025 -12.616 1.00 91.25 197 VAL A O 1
ATOM 1525 N N . PHE A 1 198 ? 11.207 -6.855 -12.474 1.00 92.31 198 PHE A N 1
ATOM 1526 C CA . PHE A 1 198 ? 11.574 -6.933 -11.061 1.00 92.31 198 PHE A CA 1
ATOM 1527 C C . PHE A 1 198 ? 10.362 -7.031 -10.124 1.00 92.31 198 PHE A C 1
ATOM 1529 O O . PHE A 1 198 ? 10.411 -7.763 -9.139 1.00 92.31 198 PHE A O 1
ATOM 1536 N N . LEU A 1 199 ? 9.299 -6.269 -10.391 1.00 90.25 199 LEU A N 1
ATOM 1537 C CA . LEU A 1 199 ? 8.136 -6.153 -9.500 1.00 90.25 199 LEU A CA 1
ATOM 1538 C C . LEU A 1 199 ? 6.982 -7.075 -9.879 1.00 90.25 199 LEU A C 1
ATOM 1540 O O . LEU A 1 199 ? 6.111 -7.325 -9.048 1.00 90.25 199 LEU A O 1
ATOM 1544 N N . GLY A 1 200 ? 6.915 -7.489 -11.141 1.00 87.00 200 GLY A N 1
ATOM 1545 C CA . GLY A 1 200 ? 5.802 -8.264 -11.651 1.00 87.00 200 GLY A CA 1
ATOM 1546 C C . GLY A 1 200 ? 5.855 -9.716 -11.200 1.00 87.00 200 GLY A C 1
ATOM 1547 O O . GLY A 1 200 ? 6.920 -10.307 -11.073 1.00 87.00 200 GLY A O 1
ATOM 1548 N N . ASP A 1 201 ? 4.672 -10.302 -11.050 1.00 86.31 201 ASP A N 1
ATOM 1549 C CA . ASP A 1 201 ? 4.455 -11.749 -11.179 1.00 86.31 201 ASP A CA 1
ATOM 1550 C C . ASP A 1 201 ? 3.942 -12.083 -12.593 1.00 86.31 201 ASP A C 1
ATOM 1552 O O . ASP A 1 201 ? 4.269 -13.109 -13.195 1.00 86.31 201 ASP A O 1
ATOM 1556 N N . HIS A 1 202 ? 3.129 -11.168 -13.131 1.00 87.81 202 HIS A N 1
ATOM 1557 C CA . HIS A 1 202 ? 2.557 -11.188 -14.468 1.00 87.81 202 HIS A CA 1
ATOM 1558 C C . HIS A 1 202 ? 2.787 -9.839 -15.142 1.00 87.81 202 HIS A C 1
ATOM 1560 O O . HIS A 1 202 ? 2.427 -8.796 -14.598 1.00 87.81 202 HIS A O 1
ATOM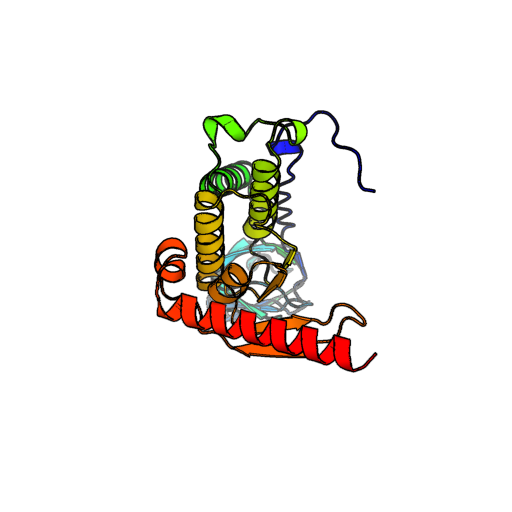 1566 N N . ILE A 1 203 ? 3.337 -9.872 -16.350 1.00 90.81 203 ILE A N 1
ATOM 1567 C CA . ILE A 1 203 ? 3.547 -8.704 -17.200 1.00 90.81 203 ILE A CA 1
ATOM 1568 C C . ILE A 1 203 ? 2.538 -8.781 -18.338 1.00 90.81 203 ILE A C 1
ATOM 1570 O O . ILE A 1 203 ? 2.586 -9.695 -19.166 1.00 90.81 203 ILE A O 1
ATOM 1574 N N . LEU A 1 204 ? 1.617 -7.820 -18.363 1.00 89.44 204 LEU A N 1
ATOM 1575 C CA . LEU A 1 204 ? 0.635 -7.665 -19.428 1.00 89.44 204 LEU A CA 1
ATOM 1576 C C . LEU A 1 204 ? 1.122 -6.596 -20.403 1.00 89.44 204 LEU A C 1
ATOM 1578 O O . LEU A 1 204 ? 1.293 -5.439 -20.026 1.00 89.44 204 LEU A O 1
ATOM 1582 N N . MET A 1 205 ? 1.330 -6.988 -21.654 1.00 84.75 205 MET A N 1
ATOM 1583 C CA . MET A 1 205 ? 1.676 -6.071 -22.738 1.00 84.75 205 MET A CA 1
ATOM 1584 C C . MET A 1 205 ? 0.404 -5.586 -23.414 1.00 84.75 205 MET A C 1
ATOM 1586 O O . MET A 1 205 ? -0.444 -6.402 -23.778 1.00 84.75 205 MET A O 1
ATOM 1590 N N . PHE A 1 206 ? 0.291 -4.278 -23.614 1.00 82.38 206 PHE A N 1
ATOM 1591 C CA . PHE A 1 206 ? -0.844 -3.655 -24.288 1.00 82.38 206 PHE A CA 1
ATOM 1592 C C . PHE A 1 206 ? -0.430 -3.131 -25.666 1.00 82.38 206 PHE A C 1
ATOM 1594 O O . PHE A 1 206 ? 0.687 -2.649 -25.835 1.00 82.38 206 PHE A O 1
ATOM 1601 N N . SER A 1 207 ? -1.330 -3.210 -26.645 1.00 77.38 207 SER A N 1
ATOM 1602 C CA . SER A 1 207 ? -1.181 -2.527 -27.935 1.00 77.38 207 SER A CA 1
ATOM 1603 C C . SER A 1 207 ? -1.445 -1.025 -27.810 1.00 77.38 207 SER A C 1
ATOM 1605 O O . SER A 1 207 ? -2.257 -0.597 -26.992 1.00 77.38 207 SER A O 1
ATOM 1607 N N . ASN A 1 208 ? -0.808 -0.227 -28.673 1.00 72.25 208 ASN A N 1
ATOM 1608 C CA . ASN A 1 208 ? -0.966 1.233 -28.687 1.00 72.25 208 ASN A CA 1
ATOM 1609 C C . ASN A 1 208 ? -2.400 1.678 -29.023 1.00 72.25 208 ASN A C 1
ATOM 1611 O O . ASN A 1 208 ? -2.926 2.594 -28.398 1.00 72.25 208 ASN A O 1
ATOM 1615 N N . SER A 1 209 ? -3.037 1.046 -30.015 1.00 73.44 209 SER A N 1
ATOM 1616 C CA . SER A 1 209 ? -4.434 1.305 -30.379 1.00 73.44 209 SER A CA 1
ATOM 1617 C C . SER A 1 209 ? -4.991 0.179 -31.262 1.00 73.44 209 SER A C 1
ATOM 1619 O O . SER A 1 209 ? -4.304 -0.205 -32.208 1.00 73.44 209 SER A O 1
ATOM 1621 N N . PRO A 1 210 ? -6.209 -0.337 -31.001 1.00 73.88 210 PRO A N 1
ATOM 1622 C CA . PRO A 1 210 ? -6.962 -0.194 -29.750 1.00 73.88 210 PRO A CA 1
ATOM 1623 C C . PRO A 1 210 ? -6.196 -0.841 -28.584 1.00 73.88 210 PRO A C 1
ATOM 1625 O O . PRO A 1 210 ? -5.409 -1.753 -28.809 1.00 73.88 210 PRO A O 1
ATOM 1628 N N . GLY A 1 211 ? -6.396 -0.377 -27.345 1.00 75.25 211 GLY A N 1
ATOM 1629 C CA . GLY A 1 211 ? -5.704 -0.897 -26.155 1.00 75.25 211 GLY A CA 1
ATOM 1630 C C . GLY A 1 211 ? -6.149 -2.314 -25.790 1.00 75.25 211 GLY A C 1
ATOM 1631 O O . GLY A 1 211 ? -7.071 -2.497 -24.998 1.00 75.25 211 GLY A O 1
ATOM 1632 N N . THR A 1 212 ? -5.510 -3.320 -26.379 1.00 78.81 212 THR A N 1
ATOM 1633 C CA . THR A 1 212 ? -5.798 -4.743 -26.163 1.00 78.81 212 THR A CA 1
ATOM 1634 C C . THR A 1 212 ? -4.584 -5.438 -25.571 1.00 78.81 212 THR A C 1
ATOM 1636 O O . THR A 1 212 ? -3.449 -5.029 -25.810 1.00 78.81 212 THR A O 1
ATOM 1639 N N . VAL A 1 213 ? -4.810 -6.482 -24.774 1.00 79.62 213 VAL A N 1
ATOM 1640 C CA . VAL A 1 213 ? -3.710 -7.269 -24.210 1.00 79.62 213 VAL A CA 1
ATOM 1641 C C . VAL A 1 213 ? -3.119 -8.136 -25.317 1.00 79.62 213 VAL A C 1
ATOM 1643 O O . VAL A 1 213 ? -3.771 -9.060 -25.797 1.00 79.62 213 VAL A O 1
ATOM 1646 N N . LEU A 1 214 ? -1.879 -7.844 -25.696 1.00 80.12 214 LEU A N 1
ATOM 1647 C CA . LEU A 1 214 ? -1.133 -8.588 -26.708 1.00 80.12 214 LEU A CA 1
ATOM 1648 C C . LEU A 1 214 ? -0.533 -9.871 -26.135 1.00 80.12 214 LEU A C 1
ATOM 1650 O O . LEU A 1 214 ? -0.524 -10.912 -26.788 1.00 80.12 214 LEU A O 1
ATOM 1654 N N . LYS A 1 215 ? -0.003 -9.799 -24.910 1.00 82.44 215 LYS A N 1
ATOM 1655 C CA . LYS A 1 215 ? 0.717 -10.916 -24.296 1.00 82.44 215 LYS A CA 1
ATOM 1656 C C . LYS A 1 215 ? 0.672 -10.843 -22.777 1.00 82.44 215 LYS A C 1
ATOM 1658 O O . LYS A 1 215 ? 0.686 -9.761 -22.197 1.00 82.44 215 LYS A O 1
ATOM 1663 N N . ASN A 1 216 ? 0.655 -12.013 -22.146 1.00 86.56 216 ASN A N 1
ATOM 1664 C CA . ASN A 1 216 ? 0.840 -12.187 -20.710 1.00 86.56 216 ASN A CA 1
ATOM 1665 C C . ASN A 1 216 ? 2.092 -13.038 -20.491 1.00 86.56 216 ASN A C 1
ATOM 1667 O O . ASN A 1 216 ? 2.152 -14.178 -20.955 1.00 86.56 216 ASN A O 1
ATOM 1671 N N . ILE A 1 217 ? 3.085 -12.479 -19.808 1.00 85.31 217 ILE A N 1
ATOM 1672 C CA . ILE A 1 217 ? 4.336 -13.160 -19.479 1.00 85.31 217 ILE A CA 1
ATOM 1673 C C . ILE A 1 217 ? 4.404 -13.332 -17.971 1.00 85.31 217 ILE A C 1
ATOM 1675 O O . ILE A 1 217 ? 4.251 -12.372 -17.221 1.00 85.31 217 ILE A O 1
ATOM 1679 N N . ARG A 1 218 ? 4.660 -14.562 -17.524 1.00 86.38 218 ARG A N 1
ATOM 1680 C CA . ARG A 1 218 ? 4.910 -14.844 -16.114 1.00 86.38 218 ARG A CA 1
ATOM 1681 C C . ARG A 1 218 ? 6.396 -14.690 -15.821 1.00 86.38 218 ARG A C 1
ATOM 1683 O O . ARG A 1 218 ? 7.218 -15.289 -16.512 1.00 86.38 218 ARG A O 1
ATOM 1690 N N . VAL A 1 219 ? 6.714 -13.940 -14.779 1.00 84.50 219 VAL A N 1
ATOM 1691 C CA . VAL A 1 219 ? 8.078 -13.753 -14.279 1.00 84.50 219 VAL A CA 1
ATOM 1692 C C . VAL A 1 219 ? 8.166 -14.278 -12.843 1.00 84.50 219 VAL A C 1
ATOM 1694 O O . VAL A 1 219 ? 7.164 -14.275 -12.125 1.00 84.50 219 VAL A O 1
ATOM 1697 N N . PRO A 1 220 ? 9.314 -14.839 -12.430 1.00 84.12 220 PRO A N 1
ATOM 1698 C CA . PRO A 1 220 ? 9.488 -15.276 -11.054 1.00 84.12 220 PRO A CA 1
ATOM 1699 C C . PRO A 1 220 ? 9.538 -14.058 -10.117 1.00 84.12 220 PRO A C 1
ATOM 1701 O O . PRO A 1 220 ? 10.152 -13.053 -10.480 1.00 84.12 220 PRO A O 1
ATOM 1704 N N . PRO A 1 221 ? 8.958 -14.153 -8.907 1.00 84.38 221 PRO A N 1
ATOM 1705 C CA . PRO A 1 221 ? 8.999 -13.058 -7.950 1.00 84.38 221 PRO A CA 1
ATOM 1706 C C . PRO A 1 221 ? 10.445 -12.755 -7.530 1.00 84.38 221 PRO A C 1
ATOM 1708 O O . PRO A 1 221 ? 11.291 -13.660 -7.510 1.00 84.38 221 PRO A O 1
ATOM 1711 N N . PRO A 1 222 ? 10.742 -11.508 -7.131 1.00 87.50 222 PRO A N 1
ATOM 1712 C CA . PRO A 1 222 ? 12.084 -11.119 -6.729 1.00 87.50 222 PRO A CA 1
ATOM 1713 C C . PRO A 1 222 ? 12.514 -11.861 -5.461 1.00 87.50 222 PRO A C 1
ATOM 1715 O O . PRO A 1 222 ? 11.791 -11.895 -4.460 1.00 87.50 222 PRO A O 1
ATOM 1718 N N . ASP A 1 223 ? 13.722 -12.425 -5.478 1.00 87.56 223 ASP A N 1
ATOM 1719 C CA . ASP A 1 223 ? 14.322 -13.153 -4.353 1.00 87.56 223 ASP A CA 1
ATOM 1720 C C . ASP A 1 223 ? 15.365 -12.320 -3.588 1.00 87.56 223 ASP A C 1
ATOM 1722 O O . ASP A 1 223 ? 15.581 -12.528 -2.391 1.00 87.56 223 ASP A O 1
ATOM 1726 N N . ARG A 1 224 ? 15.951 -11.321 -4.251 1.00 91.38 224 ARG A N 1
ATOM 1727 C CA . ARG A 1 224 ? 17.033 -10.457 -3.767 1.00 91.38 224 ARG A CA 1
ATOM 1728 C C . ARG A 1 224 ? 16.688 -8.975 -3.976 1.00 91.38 224 ARG A C 1
ATOM 1730 O O . 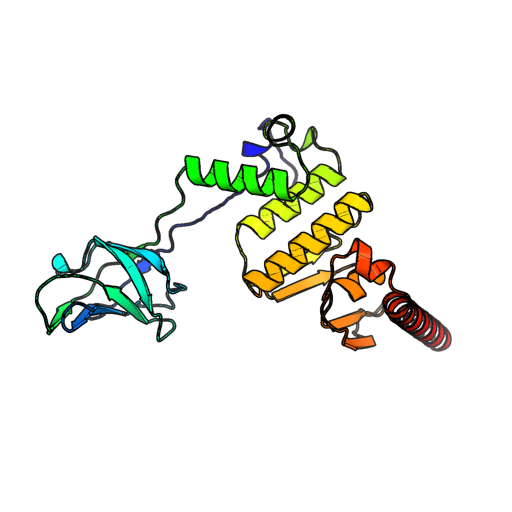ARG A 1 224 ? 15.775 -8.670 -4.739 1.00 91.38 224 ARG A O 1
ATOM 1737 N N . PRO A 1 225 ? 17.413 -8.045 -3.323 1.00 90.94 225 PRO A N 1
ATOM 1738 C CA . PRO A 1 225 ? 17.206 -6.612 -3.525 1.00 90.94 225 PRO A CA 1
ATOM 1739 C C . PRO A 1 225 ? 17.366 -6.186 -4.991 1.00 90.94 225 PRO A C 1
ATOM 1741 O O . PRO A 1 225 ? 18.226 -6.712 -5.706 1.00 90.94 225 PRO A O 1
ATOM 1744 N N . SER A 1 226 ? 16.602 -5.172 -5.389 1.00 90.94 226 SER A N 1
ATOM 1745 C CA . SER A 1 226 ? 16.527 -4.579 -6.728 1.00 90.94 226 SER A CA 1
ATOM 1746 C C . SER A 1 226 ? 17.905 -4.332 -7.333 1.00 90.94 226 SER A C 1
ATOM 1748 O O . SER A 1 226 ? 18.222 -4.840 -8.408 1.00 90.94 226 SER A O 1
ATOM 1750 N N . ILE A 1 227 ? 18.786 -3.663 -6.583 1.00 89.94 227 ILE A N 1
ATOM 1751 C CA . ILE A 1 227 ? 20.125 -3.294 -7.062 1.00 89.94 227 ILE A CA 1
ATOM 1752 C C . ILE A 1 227 ? 21.023 -4.501 -7.381 1.00 89.94 227 ILE A C 1
ATOM 1754 O O . ILE A 1 227 ? 21.964 -4.384 -8.167 1.00 89.94 227 ILE A O 1
ATOM 1758 N N . VAL A 1 228 ? 20.766 -5.649 -6.748 1.00 91.62 228 VAL A N 1
ATOM 1759 C CA . VAL A 1 228 ? 21.507 -6.896 -6.973 1.00 91.62 228 VAL A CA 1
ATOM 1760 C C . VAL A 1 228 ? 20.913 -7.634 -8.163 1.00 91.62 228 VAL A C 1
ATOM 1762 O O . VAL A 1 228 ? 21.648 -8.055 -9.051 1.00 91.62 228 VAL A O 1
ATOM 1765 N N . MET A 1 229 ? 19.587 -7.766 -8.187 1.00 92.00 229 MET A N 1
ATOM 1766 C CA . MET A 1 229 ? 18.878 -8.537 -9.202 1.00 92.00 229 MET A CA 1
ATOM 1767 C C . MET A 1 229 ? 18.976 -7.885 -10.585 1.00 92.00 229 MET A C 1
ATOM 1769 O O . MET A 1 229 ? 19.281 -8.576 -11.547 1.00 92.00 229 MET A O 1
ATOM 1773 N N . GLN A 1 230 ? 18.852 -6.556 -10.679 1.00 90.00 230 GLN A N 1
ATOM 1774 C CA . GLN A 1 230 ? 18.957 -5.817 -11.948 1.00 90.00 230 GLN A CA 1
ATOM 1775 C C . GLN A 1 230 ? 20.353 -5.864 -12.588 1.00 90.00 230 GLN A C 1
ATOM 1777 O O . GLN A 1 230 ? 20.521 -5.499 -13.746 1.00 90.00 230 GLN A O 1
ATOM 1782 N N . ARG A 1 231 ? 21.375 -6.305 -11.846 1.00 91.56 231 ARG A N 1
ATOM 1783 C CA . ARG A 1 231 ? 22.737 -6.507 -12.365 1.00 91.56 231 ARG A CA 1
ATOM 1784 C C . ARG A 1 231 ? 23.033 -7.965 -12.707 1.00 91.56 231 ARG A C 1
ATOM 1786 O O . ARG A 1 231 ? 24.128 -8.261 -13.180 1.00 91.56 231 ARG A O 1
ATOM 1793 N N . ASP A 1 232 ? 22.104 -8.874 -12.426 1.00 93.88 232 ASP A N 1
ATOM 1794 C CA . ASP A 1 232 ? 22.267 -10.294 -12.706 1.00 93.88 232 ASP A CA 1
ATOM 1795 C C . ASP A 1 232 ? 22.136 -10.544 -14.220 1.00 93.88 232 ASP A C 1
ATOM 1797 O O . ASP A 1 232 ? 21.137 -10.131 -14.816 1.00 93.88 232 ASP A O 1
ATOM 1801 N N . PRO A 1 233 ? 23.093 -11.235 -14.864 1.00 94.31 233 PRO A N 1
ATOM 1802 C CA . PRO A 1 233 ? 22.987 -11.579 -16.280 1.00 94.31 233 PRO A CA 1
ATOM 1803 C C . PRO A 1 233 ? 21.677 -12.291 -16.635 1.00 94.31 233 PRO A C 1
ATOM 1805 O O . PRO A 1 233 ? 21.075 -11.971 -17.655 1.00 94.31 233 PRO A O 1
ATOM 1808 N N . LYS A 1 234 ? 21.174 -13.176 -15.762 1.00 91.62 234 LYS A N 1
ATOM 1809 C CA . LYS A 1 234 ? 19.906 -13.887 -15.995 1.00 91.62 234 LYS A CA 1
ATOM 1810 C C . LYS A 1 234 ? 18.705 -12.948 -15.994 1.00 91.62 234 LYS A C 1
ATOM 1812 O O . LYS A 1 234 ? 17.747 -13.166 -16.725 1.00 91.62 234 LYS A O 1
ATOM 1817 N N . PHE A 1 235 ? 18.741 -11.908 -15.163 1.00 92.81 235 PHE A N 1
ATOM 1818 C CA . PHE A 1 235 ? 17.702 -10.883 -15.161 1.00 92.81 235 PHE A CA 1
ATOM 1819 C C . PHE A 1 235 ? 17.729 -10.095 -16.472 1.00 92.81 235 PHE A C 1
ATOM 1821 O O . PHE A 1 235 ? 16.689 -9.889 -17.096 1.00 92.81 235 PHE A O 1
ATOM 1828 N N . MET A 1 236 ? 18.926 -9.716 -16.924 1.00 93.38 236 MET A N 1
ATOM 1829 C CA . MET A 1 236 ? 19.100 -8.993 -18.182 1.00 93.38 236 MET A CA 1
ATOM 1830 C C . MET A 1 236 ? 18.671 -9.818 -19.397 1.00 93.38 236 MET A C 1
ATOM 1832 O O . MET A 1 236 ? 18.064 -9.260 -20.304 1.00 93.38 236 MET A O 1
ATOM 1836 N N . GLU A 1 237 ? 18.906 -11.131 -19.403 1.00 93.25 237 GLU A N 1
ATOM 1837 C CA . GLU A 1 237 ? 18.394 -12.035 -20.444 1.00 93.25 237 GLU A CA 1
ATOM 1838 C C . GLU A 1 237 ? 16.862 -11.972 -20.553 1.00 93.25 237 GLU A C 1
ATOM 1840 O O . GLU A 1 237 ? 16.325 -11.859 -21.655 1.00 93.25 237 GLU A O 1
ATOM 1845 N N . VAL A 1 238 ? 16.147 -11.968 -19.421 1.00 91.00 238 VAL A N 1
ATOM 1846 C CA . VAL A 1 238 ? 14.678 -11.840 -19.403 1.00 91.00 238 VAL A CA 1
ATOM 1847 C C . VAL A 1 238 ? 14.234 -10.472 -19.924 1.00 91.00 238 VAL A C 1
ATOM 1849 O O . VAL A 1 238 ? 13.311 -10.394 -20.736 1.00 91.00 238 VAL A O 1
ATOM 1852 N N . VAL A 1 239 ? 14.895 -9.395 -19.493 1.00 93.19 239 VAL A N 1
ATOM 1853 C CA . VAL A 1 239 ? 14.604 -8.027 -19.956 1.00 93.19 239 VAL A CA 1
ATOM 1854 C C . VAL A 1 239 ? 14.807 -7.899 -21.467 1.00 93.19 239 VAL A C 1
ATOM 1856 O O . VAL A 1 239 ? 13.950 -7.333 -22.148 1.00 93.19 239 VAL A O 1
ATOM 1859 N N . ILE A 1 240 ? 15.908 -8.439 -21.996 1.00 93.75 240 ILE A N 1
ATOM 1860 C CA . ILE A 1 240 ? 16.215 -8.424 -23.431 1.00 93.75 240 ILE A CA 1
ATOM 1861 C C . ILE A 1 240 ? 15.162 -9.219 -24.205 1.00 93.75 240 ILE A C 1
ATOM 1863 O O . ILE A 1 240 ? 14.573 -8.670 -25.130 1.00 93.75 240 ILE A O 1
ATOM 1867 N N . GLY A 1 241 ? 14.836 -10.445 -23.783 1.00 91.31 241 GLY A N 1
ATOM 1868 C CA . GLY A 1 241 ? 13.828 -11.259 -24.473 1.00 91.31 241 GLY A CA 1
ATOM 1869 C C . GLY A 1 241 ? 12.425 -10.634 -24.464 1.00 91.31 241 GLY A C 1
ATOM 1870 O O . GLY A 1 241 ? 11.659 -10.776 -25.421 1.00 91.31 241 GLY A O 1
ATOM 1871 N N . ILE A 1 242 ? 12.079 -9.894 -23.405 1.00 88.88 242 ILE A N 1
ATOM 1872 C CA . ILE A 1 242 ? 10.839 -9.108 -23.354 1.00 88.88 242 ILE A CA 1
ATOM 1873 C C . ILE A 1 242 ? 10.891 -7.927 -24.324 1.00 88.88 242 ILE A C 1
ATOM 1875 O O . ILE A 1 242 ? 9.898 -7.668 -25.001 1.00 88.88 242 ILE A O 1
ATOM 1879 N N . ARG A 1 243 ? 12.024 -7.228 -24.415 1.00 89.94 243 ARG A N 1
ATOM 1880 C CA . ARG A 1 243 ? 12.199 -6.122 -25.363 1.00 89.94 243 ARG A CA 1
ATOM 1881 C C . ARG A 1 243 ? 12.094 -6.601 -26.810 1.00 89.94 243 ARG A C 1
ATOM 1883 O O . ARG A 1 243 ? 11.313 -6.031 -27.558 1.00 89.94 243 ARG A O 1
ATOM 1890 N N . GLU A 1 244 ? 12.773 -7.689 -27.159 1.00 90.50 244 GLU A N 1
ATOM 1891 C CA . GLU A 1 244 ? 12.673 -8.314 -28.487 1.00 90.50 244 GLU A CA 1
ATOM 1892 C C . GLU A 1 244 ? 11.226 -8.712 -28.809 1.00 90.50 244 GLU A C 1
ATOM 1894 O O . GLU A 1 244 ? 10.717 -8.408 -29.882 1.00 90.50 244 GLU A O 1
ATOM 1899 N N . THR A 1 245 ? 10.511 -9.292 -27.836 1.00 86.12 245 THR A N 1
ATOM 1900 C CA . THR A 1 245 ? 9.081 -9.603 -27.991 1.00 86.12 245 THR A CA 1
ATOM 1901 C C . THR A 1 245 ? 8.244 -8.356 -28.305 1.00 86.12 245 THR A C 1
ATOM 1903 O O . THR A 1 245 ? 7.299 -8.445 -29.085 1.00 86.12 245 THR A O 1
ATOM 1906 N N . ILE A 1 246 ? 8.535 -7.215 -27.674 1.00 83.88 246 ILE A N 1
ATOM 1907 C CA . ILE A 1 246 ? 7.819 -5.956 -27.927 1.00 83.88 246 ILE A CA 1
ATOM 1908 C C . ILE A 1 246 ? 8.126 -5.454 -29.343 1.00 83.88 246 ILE A C 1
ATOM 1910 O O . ILE A 1 246 ? 7.194 -5.129 -30.077 1.00 83.88 246 ILE A O 1
ATOM 1914 N N . ASP A 1 247 ? 9.395 -5.461 -29.749 1.00 85.50 247 ASP A N 1
ATOM 1915 C CA . ASP A 1 247 ? 9.831 -5.007 -31.076 1.00 85.50 247 ASP A CA 1
ATOM 1916 C C . ASP A 1 247 ? 9.214 -5.861 -32.210 1.00 85.50 247 ASP A C 1
ATOM 1918 O O . ASP A 1 247 ? 8.738 -5.334 -33.226 1.00 85.50 247 ASP A O 1
ATOM 1922 N N . ASP A 1 248 ? 9.132 -7.181 -32.019 1.00 85.38 248 ASP A N 1
ATOM 1923 C CA . ASP A 1 248 ? 8.483 -8.114 -32.952 1.00 85.38 248 ASP A CA 1
ATOM 1924 C C . ASP A 1 248 ? 6.970 -7.857 -33.079 1.00 85.38 248 ASP A C 1
ATOM 1926 O O . ASP A 1 248 ? 6.389 -7.934 -34.169 1.00 85.38 248 ASP A O 1
ATOM 1930 N N . LEU A 1 249 ? 6.311 -7.524 -31.965 1.00 77.94 249 LEU A N 1
ATOM 1931 C CA . LEU A 1 249 ? 4.884 -7.197 -31.951 1.00 77.94 249 LEU A CA 1
ATOM 1932 C C . LEU A 1 249 ? 4.609 -5.850 -32.630 1.00 77.94 249 LEU A C 1
ATOM 1934 O O . LEU A 1 249 ? 3.651 -5.741 -33.398 1.00 77.94 249 LEU A O 1
ATOM 1938 N N . GLU A 1 250 ? 5.446 -4.836 -32.398 1.00 73.69 250 GLU A N 1
ATOM 1939 C CA . GLU A 1 250 ? 5.307 -3.532 -33.052 1.00 73.69 250 GLU A CA 1
ATOM 1940 C C . GLU A 1 250 ? 5.535 -3.609 -34.566 1.00 73.69 250 GLU A C 1
ATOM 1942 O O . GLU A 1 250 ? 4.796 -2.988 -35.337 1.00 73.69 250 GLU A O 1
ATOM 1947 N N . SER A 1 251 ? 6.536 -4.374 -35.007 1.00 73.62 251 SER A N 1
ATOM 1948 C CA . SER A 1 251 ? 6.836 -4.553 -36.433 1.00 73.62 251 SER A CA 1
ATOM 1949 C C . SER A 1 251 ? 5.735 -5.324 -37.167 1.00 73.62 251 SER A C 1
ATOM 1951 O O . SER A 1 251 ? 5.338 -4.920 -38.262 1.00 73.62 251 SER A O 1
ATOM 1953 N N . SER A 1 252 ? 5.171 -6.361 -36.541 1.00 67.69 252 SER A N 1
ATOM 1954 C CA . SER A 1 252 ? 4.033 -7.114 -37.086 1.00 67.69 252 SER A CA 1
ATOM 1955 C C . SER A 1 252 ? 2.778 -6.249 -37.228 1.00 67.69 252 SER A C 1
ATOM 1957 O O . SER A 1 252 ? 2.063 -6.363 -38.221 1.00 67.69 252 SER A O 1
ATOM 1959 N N . ASN A 1 253 ? 2.526 -5.350 -36.271 1.00 61.22 253 ASN A N 1
ATOM 1960 C CA . ASN A 1 253 ? 1.356 -4.473 -36.306 1.00 61.22 253 ASN A CA 1
ATOM 1961 C C . ASN A 1 253 ? 1.475 -3.383 -37.389 1.00 61.22 253 ASN A C 1
ATOM 1963 O O . ASN A 1 253 ? 0.478 -3.015 -37.994 1.00 61.22 253 ASN A O 1
ATOM 1967 N N . ARG A 1 254 ? 2.693 -2.902 -37.690 1.00 58.72 254 ARG A N 1
ATOM 1968 C CA . ARG A 1 254 ? 2.937 -1.931 -38.779 1.00 58.72 254 ARG A CA 1
ATOM 1969 C C . ARG A 1 254 ? 2.869 -2.535 -40.184 1.00 58.72 254 ARG A C 1
ATOM 1971 O O . ARG A 1 254 ? 2.724 -1.786 -41.140 1.00 58.72 254 ARG A O 1
ATOM 1978 N N . ALA A 1 255 ? 3.025 -3.852 -40.323 1.00 56.22 255 ALA A N 1
ATOM 1979 C CA . ALA A 1 255 ? 2.936 -4.545 -41.611 1.00 56.22 255 ALA A CA 1
ATOM 1980 C C . ALA A 1 255 ? 1.495 -4.945 -41.993 1.00 56.22 255 ALA A C 1
ATOM 1982 O O . ALA A 1 255 ? 1.280 -5.431 -43.103 1.00 56.22 255 ALA A O 1
ATOM 1983 N N . GLY A 1 256 ? 0.538 -4.793 -41.067 1.00 54.44 256 GLY A N 1
ATOM 1984 C CA . GLY A 1 256 ? -0.874 -5.149 -41.241 1.00 54.44 256 GLY A CA 1
ATOM 1985 C C . GLY A 1 256 ? -1.828 -3.976 -41.508 1.00 54.44 256 GLY A C 1
ATOM 1986 O O . GLY A 1 256 ? -3.016 -4.240 -41.690 1.00 54.44 256 GLY A O 1
ATOM 1987 N N . ASP A 1 257 ? -1.320 -2.738 -41.538 1.00 43.16 257 ASP A N 1
ATOM 1988 C CA . ASP A 1 257 ? -2.015 -1.514 -41.991 1.00 43.16 257 ASP A CA 1
ATOM 1989 C C . ASP A 1 257 ? -1.660 -1.190 -43.456 1.00 43.16 257 ASP A C 1
ATOM 1991 O O . ASP A 1 257 ? -2.523 -0.622 -44.169 1.00 43.16 257 ASP A O 1
#

Foldseek 3Di:
DDDDDPDAFCPVALPLPPPVVWQKFFWDFQQWWAAAQKIKTFTPFQRPDAFFAWKFWDDKPPCQPGGIFTWHHDPDRRITMTGGDDDHGDTTGTTIMTGDRDDPVRSLVLLLVLCVLLPHDSVPRRGHHCVRDDPQSNLSSVLSSVPSNLDLEEEEAASCVPPDPVSSLSVLVVVLVSCVVRVHHYHYHDPDLLSCQANHQWDFDFDPPPTDGPDIDGHDYHPDGSVVLSPDPVSVVVSVVVVVVVVVVVVVVVVVD

Radius of gyration: 24.25 Å; chains: 1; bounding box: 53×48×75 Å

pLDDT: mean 81.82, std 15.32, range [25.64, 95.5]

Secondary structure (DSSP, 8-state):
------S--HHHHS---------EEEEEEEEEEEETTEEEEEESS-----TT-EEEEE--SSGGG-EEEEEEEEEETTEEEEE--S-TTEEE--SEEEPPPPPHHHHHHHHHHHHHHTT--HHHHTT--GGGS-HHHHHHHHHHHHHTT--SEEEEESTTTTS-HHHHHHHHHHHHHHHHHH--EEEEE-S-HHHHHHH-SEEEEE-SSS--EEEEEE-PPP-S-HHHHTT-HHHHHHHHHHHHHHHHHHHHHHT--

Sequence (257 aa):
DYTSFDNRSVLENVAFGLECRGLVRSIATDGAVRKQTVTKLTTTAPHGLDKGMKVTVSGVTDGSFNGSTTVLATPEPTVFTIQQEGKPDATSGGGQVSVPSLTKSERYERARYWIEKVGLSVKKDEDKYPHQLSGGMRQRVAIARTLILEPRIILMDEPFGALDPPTRSRMQDNLVALWREQSPTIFFITHSIEEAVFLGDHILMFSNSPGTVLKNIRVPPPDRPSIVMQRDPKFMEVVIGIRETIDDLESSNRAGD